Protein AF-A0A1I5WLV8-F1 (afdb_monomer_lite)

Secondary structure (DSSP, 8-state):
--SHHHHHHHHHHHHHHHHHHHHHHHHHHHHHHHHHHHHHHHHHHHHHHHTT-EEEEEEPPEEEEEP---TTSTTHHHHHHHHHTGGG-EEEEEE-SSSTT-EEEEEEEEHHHHHHTT--SSEEE-SEEEEEEEEEEESSSPPPHHHHHHHHHHHHHHS-S--SSEEEEEEEEEE-TT--EEEEEEEEEEE-

Foldseek 3Di:
DPVVVVVVVVVVVVVVVVVVVVVVLVVVVVVLLVVVVVVVVVVVVCCVVQAQHKDKDKDAKKWKQFDDPDPPDPSVVLQVLCVVVVSQWAWEQEDEPVDPPGSTITTMGHVVVCVSSVRPDTDIDHIDMETEHEYEDEAPDDDDPVNVVVQVVVCCVVPVDDDDWYWYWYWYFYAYPVRDTDHTYTYTYTDD

Structure (mmCIF, N/CA/C/O backbone):
data_AF-A0A1I5WLV8-F1
#
_entry.id   AF-A0A1I5WLV8-F1
#
loop_
_atom_site.group_PDB
_atom_site.id
_atom_site.type_symbol
_atom_site.label_atom_id
_atom_site.label_alt_id
_atom_site.label_comp_id
_atom_site.label_asym_id
_atom_site.label_entity_id
_atom_site.label_seq_id
_atom_site.pdbx_PDB_ins_code
_atom_site.Cartn_x
_atom_site.Cartn_y
_atom_site.Cartn_z
_atom_site.occupancy
_atom_site.B_iso_or_equiv
_atom_site.auth_seq_id
_atom_site.auth_comp_id
_atom_site.auth_asym_id
_atom_site.auth_atom_id
_atom_site.pdbx_PDB_model_num
ATOM 1 N N . MET A 1 1 ? 39.972 5.402 -47.853 1.00 41.97 1 MET A N 1
ATOM 2 C CA . MET A 1 1 ? 40.189 4.819 -46.508 1.00 41.97 1 MET A CA 1
ATOM 3 C C . MET A 1 1 ? 39.714 5.783 -45.403 1.00 41.97 1 MET A C 1
ATOM 5 O O . MET A 1 1 ? 40.453 6.055 -44.473 1.00 41.97 1 MET A O 1
ATOM 9 N N . MET A 1 2 ? 38.490 6.329 -45.509 1.00 33.59 2 MET A N 1
ATOM 10 C CA . MET A 1 2 ? 37.970 7.370 -44.590 1.00 33.59 2 MET A CA 1
ATOM 11 C C . MET A 1 2 ? 36.525 7.107 -44.118 1.00 33.59 2 MET A C 1
ATOM 13 O O . MET A 1 2 ? 35.970 7.883 -43.354 1.00 33.59 2 MET A O 1
ATOM 17 N N . VAL A 1 3 ? 35.921 5.990 -44.544 1.00 35.91 3 VAL A N 1
ATOM 18 C CA . VAL A 1 3 ? 34.534 5.615 -44.204 1.00 35.91 3 VAL A CA 1
ATOM 19 C C . VAL A 1 3 ? 34.480 4.656 -43.001 1.00 35.91 3 VAL A C 1
ATOM 21 O O . VAL A 1 3 ? 33.501 4.652 -42.264 1.00 35.91 3 VAL A O 1
ATOM 24 N N . LEU A 1 4 ? 35.562 3.917 -42.711 1.00 34.69 4 LEU A N 1
ATOM 25 C CA . LEU A 1 4 ? 35.617 3.023 -41.544 1.00 34.69 4 LEU A CA 1
ATOM 26 C C . LEU A 1 4 ? 35.838 3.749 -40.202 1.00 34.69 4 LEU A C 1
ATOM 28 O O . LEU A 1 4 ? 35.486 3.205 -39.159 1.00 34.69 4 LEU A O 1
ATOM 32 N N . PHE A 1 5 ? 36.376 4.974 -40.201 1.00 30.14 5 PHE A N 1
ATOM 33 C CA . PHE A 1 5 ? 36.692 5.691 -38.955 1.00 30.14 5 PHE A CA 1
ATOM 34 C C . PHE A 1 5 ? 35.450 6.341 -38.312 1.00 30.14 5 PHE A C 1
ATOM 36 O O . PHE A 1 5 ? 35.319 6.349 -37.089 1.00 30.14 5 PHE A O 1
ATOM 43 N N . CYS A 1 6 ? 34.477 6.788 -39.118 1.00 32.69 6 CYS A N 1
ATOM 44 C CA . CYS A 1 6 ? 33.213 7.332 -38.604 1.00 32.69 6 CYS A CA 1
ATOM 45 C C . CYS A 1 6 ? 32.302 6.255 -37.992 1.00 32.69 6 CYS A C 1
ATOM 47 O O . CYS A 1 6 ? 31.605 6.527 -37.017 1.00 32.69 6 CYS A O 1
ATOM 49 N N . HIS A 1 7 ? 32.331 5.018 -38.500 1.00 35.69 7 HIS A N 1
ATOM 50 C CA . HIS A 1 7 ? 31.533 3.923 -37.933 1.00 35.69 7 HIS A CA 1
ATOM 51 C C . HIS A 1 7 ? 32.085 3.396 -36.601 1.00 35.69 7 HIS A C 1
ATOM 53 O O . HIS A 1 7 ? 31.318 2.932 -35.757 1.00 35.69 7 HIS A O 1
ATOM 59 N N . PHE A 1 8 ? 33.394 3.518 -36.370 1.00 36.38 8 PHE A N 1
ATOM 60 C CA . PHE A 1 8 ? 34.002 3.127 -35.100 1.00 36.38 8 PHE A CA 1
ATOM 61 C C . PHE A 1 8 ? 33.729 4.162 -33.994 1.00 36.38 8 PHE A C 1
ATOM 63 O O . PHE A 1 8 ? 33.381 3.788 -32.877 1.00 36.38 8 PHE A O 1
ATOM 70 N N . LEU A 1 9 ? 33.776 5.463 -34.312 1.00 34.25 9 LEU A N 1
ATOM 71 C CA . LEU A 1 9 ? 33.481 6.542 -33.355 1.00 34.25 9 LEU A CA 1
ATOM 72 C C . LEU A 1 9 ? 31.996 6.620 -32.956 1.00 34.25 9 LEU A C 1
ATOM 74 O O . LEU A 1 9 ? 31.701 6.850 -31.784 1.00 34.25 9 LEU A O 1
ATOM 78 N N . LEU A 1 10 ? 31.064 6.352 -33.881 1.00 41.81 10 LEU A N 1
ATOM 79 C CA . LEU A 1 10 ? 29.625 6.283 -33.575 1.00 41.81 10 LEU A CA 1
ATOM 80 C C . LEU A 1 10 ? 29.276 5.101 -32.657 1.00 41.81 10 LEU A C 1
ATOM 82 O O . LEU A 1 10 ? 28.479 5.256 -31.733 1.00 41.81 10 LEU A O 1
ATOM 86 N N . ASN A 1 11 ? 29.918 3.943 -32.843 1.00 43.25 11 ASN A N 1
ATOM 87 C CA . ASN A 1 11 ? 29.729 2.797 -31.951 1.00 43.25 11 ASN A CA 1
ATOM 88 C C . ASN A 1 11 ? 30.390 3.009 -30.578 1.00 43.25 11 ASN A C 1
ATOM 90 O O . ASN A 1 11 ? 29.823 2.618 -29.558 1.00 43.25 11 ASN A O 1
ATOM 94 N N . PHE A 1 12 ? 31.544 3.681 -30.511 1.00 41.88 12 PHE A N 1
ATOM 95 C CA . PHE A 1 12 ? 32.223 3.959 -29.238 1.00 41.88 12 PHE A CA 1
ATOM 96 C C . PHE A 1 12 ? 31.484 5.011 -28.392 1.00 41.88 12 PHE A C 1
ATOM 98 O O . PHE A 1 12 ? 31.361 4.857 -27.176 1.00 41.88 12 PHE A O 1
ATOM 105 N N . GLN A 1 13 ? 30.919 6.049 -29.023 1.00 46.16 13 GLN A N 1
ATOM 106 C CA . GLN A 1 13 ? 30.058 7.016 -28.332 1.00 46.16 13 GLN A CA 1
ATOM 107 C C . GLN A 1 13 ? 28.700 6.419 -27.945 1.00 46.16 13 GLN A C 1
ATOM 109 O O . GLN A 1 13 ? 28.235 6.667 -26.835 1.00 46.16 13 GLN A O 1
ATOM 114 N N . GLY A 1 14 ? 28.104 5.575 -28.795 1.00 49.94 14 GLY A N 1
ATOM 115 C CA . GLY A 1 14 ? 26.866 4.863 -28.472 1.00 49.94 14 GLY A CA 1
ATOM 116 C C . GLY A 1 14 ? 27.017 3.935 -27.265 1.00 49.94 14 GLY A C 1
ATOM 117 O O . GLY A 1 14 ? 26.184 3.953 -26.364 1.00 49.94 14 GLY A O 1
ATOM 118 N N . THR A 1 15 ? 28.119 3.185 -27.184 1.00 52.66 15 THR A N 1
ATOM 119 C CA . THR A 1 15 ? 28.357 2.240 -26.079 1.00 52.66 15 THR A CA 1
ATOM 120 C C . THR A 1 15 ? 28.624 2.963 -24.753 1.00 52.66 15 THR A C 1
ATOM 122 O O . THR A 1 15 ? 28.074 2.572 -23.724 1.00 52.66 15 THR A O 1
ATOM 125 N N . ASN A 1 16 ? 29.385 4.066 -24.772 1.00 53.94 16 ASN A N 1
ATOM 126 C CA . ASN A 1 16 ? 29.622 4.895 -23.583 1.00 53.94 16 ASN A CA 1
ATOM 127 C C . ASN A 1 16 ? 28.368 5.656 -23.132 1.00 53.94 16 ASN A C 1
ATOM 129 O O . ASN A 1 16 ? 28.104 5.729 -21.936 1.00 53.94 16 ASN A O 1
ATOM 133 N N . ALA A 1 17 ? 27.557 6.172 -24.060 1.00 57.34 17 ALA A N 1
ATOM 134 C CA . ALA A 1 17 ? 26.285 6.811 -23.728 1.00 57.34 17 ALA A CA 1
ATOM 135 C C . ALA A 1 17 ? 25.288 5.806 -23.130 1.00 57.34 17 ALA A C 1
ATOM 137 O O . ALA A 1 17 ? 24.659 6.098 -22.120 1.00 57.34 17 ALA A O 1
ATOM 138 N N . ILE A 1 18 ? 25.188 4.592 -23.686 1.00 60.94 18 ILE A N 1
ATOM 139 C CA . ILE A 1 18 ? 24.350 3.518 -23.130 1.00 60.94 18 ILE A CA 1
ATOM 140 C C . ILE A 1 18 ? 24.854 3.092 -21.744 1.00 60.94 18 ILE A C 1
ATOM 142 O O . ILE A 1 18 ? 24.045 2.878 -20.842 1.00 60.94 18 ILE A O 1
ATOM 146 N N . PHE A 1 19 ? 26.171 2.990 -21.547 1.00 56.53 19 PHE A N 1
ATOM 147 C CA . PHE A 1 19 ? 26.761 2.675 -20.245 1.00 56.53 19 PHE A CA 1
ATOM 148 C C . PHE A 1 19 ? 26.467 3.761 -19.201 1.00 56.53 19 PHE A C 1
ATOM 150 O O . PHE A 1 19 ? 26.022 3.439 -18.101 1.00 56.53 19 PHE A O 1
ATOM 157 N N . LEU A 1 20 ? 26.632 5.038 -19.561 1.00 58.50 20 LEU A N 1
ATOM 158 C CA . LEU A 1 20 ? 26.311 6.182 -18.702 1.00 58.50 20 LEU A CA 1
ATOM 159 C C . LEU A 1 20 ? 24.810 6.277 -18.388 1.00 58.50 20 LEU A C 1
ATOM 161 O O . LEU A 1 20 ? 24.433 6.552 -17.255 1.00 58.50 20 LEU A O 1
ATOM 165 N N . LEU A 1 21 ? 23.937 6.003 -19.359 1.00 57.94 21 LEU A N 1
ATOM 166 C CA . LEU A 1 21 ? 22.487 5.971 -19.141 1.00 57.94 21 LEU A CA 1
ATOM 167 C C . LEU A 1 21 ? 22.078 4.822 -18.211 1.00 57.94 21 LEU A C 1
ATOM 169 O O . LEU A 1 21 ? 21.220 5.001 -17.346 1.00 57.94 21 LEU A O 1
ATOM 173 N N . ARG A 1 22 ? 22.709 3.648 -18.352 1.00 60.19 22 ARG A N 1
ATOM 174 C CA . ARG A 1 22 ? 22.485 2.502 -17.459 1.00 60.19 22 ARG A CA 1
ATOM 175 C C . ARG A 1 22 ? 22.956 2.790 -16.038 1.00 60.19 22 ARG A C 1
ATOM 177 O O . ARG A 1 22 ? 22.206 2.520 -15.103 1.00 60.19 22 ARG A O 1
ATOM 184 N N . SER A 1 23 ? 24.150 3.354 -15.864 1.00 66.69 23 SER A N 1
ATOM 185 C CA . SER A 1 23 ? 24.664 3.698 -14.535 1.00 66.69 23 SER A CA 1
ATOM 186 C C . SER A 1 23 ? 23.836 4.802 -13.877 1.00 66.69 23 SER A C 1
ATOM 188 O O . SER A 1 23 ? 23.518 4.703 -12.695 1.00 66.69 23 SER A O 1
ATOM 190 N N . PHE A 1 24 ? 23.383 5.797 -14.642 1.00 75.38 24 PHE A N 1
ATOM 191 C CA . PHE A 1 24 ? 22.497 6.846 -14.143 1.00 75.38 24 PHE A CA 1
ATOM 192 C C . PHE A 1 24 ? 21.127 6.301 -13.710 1.00 75.38 24 PHE A C 1
ATOM 194 O O . PHE A 1 24 ? 20.650 6.617 -12.622 1.00 75.38 24 PHE A O 1
ATOM 201 N N . SER A 1 25 ? 20.522 5.415 -14.509 1.00 77.88 25 SER A N 1
ATOM 202 C CA . SER A 1 25 ? 19.269 4.738 -14.150 1.00 77.88 25 SER A CA 1
ATOM 203 C C . SER A 1 25 ? 19.408 3.897 -12.875 1.00 77.88 25 SER A C 1
ATOM 205 O O . SER A 1 25 ? 18.512 3.918 -12.032 1.00 77.88 25 SER A O 1
ATOM 207 N N . GLN A 1 26 ? 20.543 3.215 -12.693 1.00 84.69 26 GLN A N 1
ATOM 208 C CA . GLN A 1 26 ? 20.836 2.471 -11.466 1.00 84.69 26 GLN A CA 1
ATOM 209 C C . GLN A 1 26 ? 21.006 3.391 -10.253 1.00 84.69 26 GLN A C 1
ATOM 211 O O . GLN A 1 26 ? 20.487 3.079 -9.186 1.00 84.69 26 GLN A O 1
ATOM 216 N N . ILE A 1 27 ? 21.682 4.534 -10.403 1.00 88.94 27 ILE A N 1
ATOM 217 C CA . ILE A 1 27 ? 21.825 5.516 -9.318 1.00 88.94 27 ILE A CA 1
ATOM 218 C C . ILE A 1 27 ? 20.450 6.015 -8.864 1.00 88.94 27 ILE A C 1
ATOM 220 O O . ILE A 1 27 ? 20.168 5.985 -7.668 1.00 88.94 27 ILE A O 1
ATOM 224 N N . ILE A 1 28 ? 19.577 6.398 -9.803 1.00 89.31 28 ILE A N 1
ATOM 225 C CA . ILE A 1 28 ? 18.207 6.824 -9.479 1.00 89.31 28 ILE A CA 1
ATOM 226 C C . ILE A 1 28 ? 17.442 5.690 -8.790 1.00 89.31 28 ILE A C 1
ATOM 228 O O . ILE A 1 28 ? 16.791 5.918 -7.775 1.00 89.31 28 ILE A O 1
ATOM 232 N N . HIS A 1 29 ? 17.558 4.456 -9.290 1.00 88.56 29 HIS A N 1
ATOM 233 C CA . HIS A 1 29 ? 16.928 3.292 -8.669 1.00 88.56 29 HIS A CA 1
ATOM 234 C C . HIS A 1 29 ? 17.339 3.151 -7.195 1.00 88.56 29 HIS A C 1
ATOM 236 O O . HIS A 1 29 ? 16.479 3.034 -6.325 1.00 88.56 29 HIS A O 1
ATOM 242 N N . TYR A 1 30 ? 18.640 3.209 -6.891 1.00 90.25 30 TYR A N 1
ATOM 243 C CA . TYR A 1 30 ? 19.128 3.107 -5.513 1.00 90.25 30 TYR A CA 1
ATOM 244 C C . TYR A 1 30 ? 18.691 4.280 -4.636 1.00 90.25 30 TYR A C 1
ATOM 246 O O . TYR A 1 30 ? 18.353 4.067 -3.472 1.00 90.25 30 TYR A O 1
ATOM 254 N N . GLN A 1 31 ? 18.661 5.499 -5.179 1.00 92.38 31 GLN A N 1
ATOM 255 C CA . GLN A 1 31 ? 18.151 6.669 -4.463 1.00 92.38 31 GLN A CA 1
ATOM 256 C C . GLN A 1 31 ? 16.684 6.474 -4.071 1.00 92.38 31 GL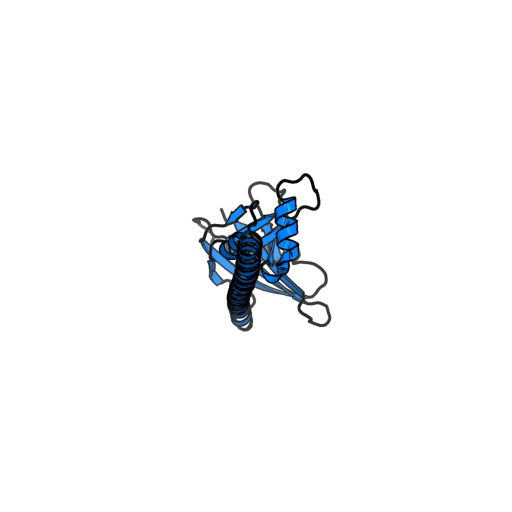N A C 1
ATOM 258 O O . GLN A 1 31 ? 16.336 6.640 -2.904 1.00 92.38 31 GLN A O 1
ATOM 263 N N . LEU A 1 32 ? 15.843 6.025 -5.005 1.00 92.19 32 LEU A N 1
ATOM 264 C CA . LEU A 1 32 ? 14.428 5.772 -4.739 1.00 92.19 32 LEU A CA 1
ATOM 265 C C . LEU A 1 32 ? 14.220 4.631 -3.730 1.00 92.19 32 LEU A C 1
ATOM 267 O O . LEU A 1 32 ? 13.337 4.724 -2.878 1.00 92.19 32 LEU A O 1
ATOM 271 N N . LEU A 1 33 ? 15.043 3.575 -3.775 1.00 88.88 33 LEU A N 1
ATOM 272 C CA . LEU A 1 33 ? 14.998 2.510 -2.765 1.00 88.88 33 LEU A CA 1
ATOM 273 C C . LEU A 1 33 ? 15.378 3.013 -1.377 1.00 88.88 33 LEU A C 1
ATOM 275 O O . LEU A 1 33 ? 14.719 2.661 -0.400 1.00 88.88 33 LEU A O 1
ATOM 279 N N . LEU A 1 34 ? 16.425 3.833 -1.283 1.00 90.25 34 LEU A N 1
ATOM 280 C CA . LEU A 1 34 ? 16.848 4.422 -0.018 1.00 90.25 34 LEU A CA 1
ATOM 281 C C . LEU A 1 34 ? 15.756 5.332 0.554 1.00 90.25 34 LEU A C 1
ATOM 283 O O . LEU A 1 34 ? 15.463 5.263 1.749 1.00 90.25 34 LEU A O 1
ATOM 287 N N . GLU A 1 35 ? 15.123 6.148 -0.290 1.00 91.06 35 GLU A N 1
ATOM 288 C CA . GLU A 1 35 ? 13.991 6.987 0.102 1.00 91.06 35 GLU A CA 1
ATOM 289 C C . GLU A 1 35 ? 12.829 6.151 0.643 1.00 91.06 35 GLU A C 1
ATOM 291 O O . GLU A 1 35 ? 12.327 6.440 1.733 1.00 91.06 35 GLU A O 1
ATOM 296 N N . LYS A 1 36 ? 12.438 5.087 -0.070 1.00 87.19 36 LYS A N 1
ATOM 297 C CA . LYS A 1 36 ? 11.374 4.183 0.374 1.00 87.19 36 LYS A CA 1
ATOM 298 C C . LYS A 1 36 ? 11.725 3.512 1.702 1.00 87.19 36 LYS A C 1
ATOM 300 O O . LYS A 1 36 ? 10.947 3.588 2.647 1.00 87.19 36 LYS A O 1
ATOM 305 N N . ALA A 1 37 ? 12.913 2.917 1.805 1.00 84.19 37 ALA A N 1
ATOM 306 C CA . ALA A 1 37 ? 13.363 2.234 3.017 1.00 84.19 37 ALA A CA 1
ATOM 307 C C . ALA A 1 37 ? 13.419 3.177 4.230 1.00 84.19 37 ALA A C 1
ATOM 309 O O . ALA A 1 37 ? 13.075 2.783 5.343 1.00 84.19 37 ALA A O 1
ATOM 310 N N . THR A 1 38 ? 13.808 4.438 4.019 1.00 85.25 38 THR A N 1
ATOM 311 C CA . THR A 1 38 ? 13.832 5.460 5.076 1.00 85.25 38 THR A CA 1
ATOM 312 C C . THR A 1 38 ? 12.426 5.769 5.590 1.00 85.25 38 THR A C 1
ATOM 314 O O . THR A 1 38 ? 12.231 5.890 6.802 1.00 85.25 38 THR A O 1
ATOM 317 N N . ARG A 1 39 ? 11.434 5.855 4.696 1.00 81.94 39 ARG A N 1
ATOM 318 C CA . ARG A 1 39 ? 10.027 6.066 5.074 1.00 81.94 39 ARG A CA 1
ATOM 319 C C . ARG A 1 39 ? 9.439 4.853 5.783 1.00 81.94 39 ARG A C 1
ATOM 321 O O . ARG A 1 39 ? 8.884 5.009 6.869 1.00 81.94 39 ARG A O 1
ATOM 328 N N . ASP A 1 40 ? 9.651 3.657 5.236 1.00 77.62 40 ASP A N 1
ATOM 329 C CA . ASP A 1 40 ? 9.209 2.398 5.845 1.00 77.62 40 ASP A CA 1
ATOM 330 C C . ASP A 1 40 ? 9.780 2.240 7.265 1.00 77.62 40 ASP A C 1
ATOM 332 O O . ASP A 1 40 ? 9.067 1.886 8.206 1.00 77.62 40 ASP A O 1
ATOM 336 N N . LEU A 1 41 ? 11.057 2.586 7.457 1.00 78.06 41 LEU A N 1
ATOM 337 C CA . LEU A 1 41 ? 11.689 2.600 8.775 1.00 78.06 41 LEU A CA 1
ATOM 338 C C . LEU A 1 41 ? 11.046 3.623 9.722 1.00 78.06 41 LEU A C 1
ATOM 340 O O . LEU A 1 41 ? 10.925 3.351 10.918 1.00 78.06 41 LEU A O 1
ATOM 344 N N . GLY A 1 42 ? 10.640 4.786 9.213 1.00 79.12 42 GLY A N 1
ATOM 345 C CA . GLY A 1 42 ? 9.878 5.778 9.970 1.00 79.12 42 GLY A CA 1
ATOM 346 C C . GLY A 1 42 ? 8.583 5.189 10.526 1.00 79.12 42 GLY A C 1
ATOM 347 O O . GLY A 1 42 ? 8.344 5.269 11.733 1.00 79.12 42 GLY A O 1
ATOM 348 N N . TYR A 1 43 ? 7.810 4.501 9.680 1.00 73.56 43 TYR A N 1
ATOM 349 C CA . TYR A 1 43 ? 6.587 3.813 10.100 1.00 73.56 43 TYR A CA 1
ATOM 350 C C . TYR A 1 43 ? 6.863 2.734 11.153 1.00 73.56 43 TYR A C 1
ATOM 352 O O . TYR A 1 43 ? 6.168 2.676 12.166 1.00 73.56 43 TYR A O 1
ATOM 360 N N . LEU A 1 44 ? 7.913 1.924 10.979 1.00 71.12 44 LEU A N 1
ATOM 361 C CA . LEU A 1 44 ? 8.300 0.903 11.961 1.00 71.12 44 LEU A CA 1
ATOM 362 C C . LEU A 1 44 ? 8.725 1.481 13.314 1.00 71.12 44 LEU A C 1
ATOM 364 O O . LEU A 1 44 ? 8.430 0.903 14.362 1.00 71.12 44 LEU A O 1
ATOM 368 N N . ARG A 1 45 ? 9.458 2.597 13.305 1.00 77.25 45 ARG A N 1
ATOM 369 C CA . ARG A 1 45 ? 9.890 3.274 14.533 1.00 77.25 45 ARG A CA 1
ATOM 370 C C . ARG A 1 45 ? 8.702 3.850 15.283 1.00 77.25 45 ARG A C 1
ATOM 372 O O . ARG A 1 45 ? 8.637 3.672 16.495 1.00 77.25 45 ARG A O 1
ATOM 379 N N . HIS A 1 46 ? 7.772 4.479 14.565 1.00 75.56 46 HIS A N 1
ATOM 380 C CA . HIS A 1 46 ? 6.520 4.969 15.139 1.00 75.56 46 HIS A CA 1
ATOM 381 C C . HIS A 1 46 ? 5.731 3.823 15.773 1.00 75.56 46 HIS A C 1
ATOM 383 O O . HIS A 1 46 ? 5.365 3.879 16.944 1.00 75.56 46 HIS A O 1
ATOM 389 N N . ALA A 1 47 ? 5.587 2.721 15.039 1.00 69.19 47 ALA A N 1
ATOM 390 C CA . ALA A 1 47 ? 4.881 1.539 15.508 1.00 69.19 47 ALA A CA 1
ATOM 391 C C . ALA A 1 47 ? 5.402 1.010 16.837 1.00 69.19 47 ALA A C 1
ATOM 393 O O . ALA A 1 47 ? 4.609 0.648 17.689 1.00 69.19 47 ALA A O 1
ATOM 394 N N . ARG A 1 48 ? 6.725 0.991 17.044 1.00 73.94 48 ARG A N 1
ATOM 395 C CA . ARG A 1 48 ? 7.335 0.457 18.270 1.00 73.94 48 ARG A CA 1
ATOM 396 C C . ARG A 1 48 ? 6.719 1.031 19.551 1.00 73.94 48 ARG A C 1
ATOM 398 O O . ARG A 1 48 ? 6.623 0.300 20.531 1.00 73.94 48 ARG A O 1
ATOM 405 N N . ASN A 1 49 ? 6.335 2.304 19.532 1.00 80.25 49 ASN A N 1
ATOM 406 C CA . ASN A 1 49 ? 5.800 3.000 20.700 1.00 80.25 49 ASN A CA 1
ATOM 407 C C . ASN A 1 49 ? 4.280 3.210 20.630 1.00 80.25 49 ASN A C 1
ATOM 409 O O . ASN A 1 49 ? 3.680 3.480 21.661 1.00 80.25 49 ASN A O 1
ATOM 413 N N . HIS A 1 50 ? 3.678 3.072 19.445 1.00 81.44 50 HIS A N 1
ATOM 414 C CA . HIS A 1 50 ? 2.289 3.451 19.158 1.00 81.44 50 HIS A CA 1
ATOM 415 C C . HIS A 1 50 ? 1.487 2.308 18.511 1.00 81.44 50 HIS A C 1
ATOM 417 O O . HIS A 1 50 ? 0.603 2.538 17.682 1.00 81.44 50 HIS A O 1
ATOM 423 N N . LEU A 1 51 ? 1.817 1.052 18.838 1.00 79.25 51 LEU A N 1
ATOM 424 C CA . LEU A 1 51 ? 1.025 -0.105 18.408 1.00 79.25 51 LEU A CA 1
ATOM 425 C C . LEU A 1 51 ? -0.416 0.028 18.911 1.00 79.25 51 LEU A C 1
ATOM 427 O O . LEU A 1 51 ? -0.650 0.436 20.044 1.00 79.25 51 LEU A O 1
ATOM 431 N N . PHE A 1 52 ? -1.373 -0.365 18.070 1.00 79.69 52 PHE A N 1
ATOM 432 C CA . PHE A 1 52 ? -2.817 -0.301 18.321 1.00 79.69 52 PHE A CA 1
ATOM 433 C C . PHE A 1 52 ? -3.397 1.114 18.479 1.00 79.69 52 PHE A C 1
ATOM 435 O O . PHE A 1 52 ? -4.616 1.260 18.570 1.00 79.69 52 PHE A O 1
ATOM 442 N N . GLU A 1 53 ? -2.582 2.166 18.450 1.00 84.31 53 GLU A N 1
ATOM 443 C CA . GLU A 1 53 ? -3.068 3.541 18.519 1.00 84.31 53 GLU A CA 1
ATOM 444 C C . GLU A 1 53 ? -3.566 4.023 17.153 1.00 84.31 53 GLU A C 1
ATOM 446 O O . GLU A 1 53 ? -2.935 3.789 16.117 1.00 84.31 53 GLU A O 1
ATOM 451 N N . LEU A 1 54 ? -4.704 4.724 17.159 1.00 81.50 54 LEU A N 1
ATOM 452 C CA . LEU A 1 54 ? -5.187 5.451 15.989 1.00 81.50 54 LEU A CA 1
ATOM 453 C C . LEU A 1 54 ? -4.388 6.739 15.820 1.00 81.50 54 LEU A C 1
ATOM 455 O O . LEU A 1 54 ? -4.400 7.592 16.708 1.00 81.50 54 LEU A O 1
ATOM 459 N N . ASN A 1 55 ? -3.774 6.896 14.655 1.00 79.81 55 ASN A N 1
ATOM 460 C CA . ASN A 1 55 ? -2.948 8.039 14.302 1.00 79.81 55 ASN A CA 1
ATOM 461 C C . ASN A 1 55 ? -3.432 8.684 13.007 1.00 79.81 55 ASN A C 1
ATOM 463 O O . ASN A 1 55 ? -3.696 7.992 12.026 1.00 79.81 55 ASN A O 1
ATOM 467 N N . GLU A 1 56 ? -3.484 10.010 12.986 1.00 80.06 56 GLU A N 1
ATOM 468 C CA . GLU A 1 56 ? -3.756 10.787 11.779 1.00 80.06 56 GLU A CA 1
ATOM 469 C C . GLU A 1 56 ? -2.441 11.219 11.138 1.00 80.06 56 GLU A C 1
ATOM 471 O O . GLU A 1 56 ? -1.548 11.747 11.802 1.00 80.06 56 GLU A O 1
ATOM 476 N N . THR A 1 57 ? -2.302 10.979 9.839 1.00 77.50 57 THR A N 1
ATOM 477 C CA . THR A 1 57 ? -1.114 11.383 9.088 1.00 77.50 57 THR A CA 1
ATOM 478 C C . THR A 1 57 ? -1.477 11.745 7.656 1.00 77.50 57 THR A C 1
ATOM 480 O O . THR A 1 57 ? -2.524 11.350 7.152 1.00 77.50 57 THR A O 1
ATOM 483 N N . SER A 1 58 ? -0.626 12.517 6.986 1.00 79.88 58 SER A N 1
ATOM 484 C CA . SER A 1 58 ? -0.777 12.764 5.554 1.00 79.88 58 SER A CA 1
ATOM 485 C C . SER A 1 58 ? -0.024 11.694 4.778 1.00 79.88 58 SER A C 1
ATOM 487 O O . SER A 1 58 ? 1.123 11.377 5.097 1.00 79.88 58 SER A O 1
ATOM 489 N N . ILE A 1 59 ? -0.664 11.160 3.744 1.00 79.31 59 ILE A N 1
ATOM 490 C CA . ILE A 1 59 ? 0.001 10.305 2.762 1.00 79.31 59 ILE A CA 1
ATOM 491 C C . ILE A 1 59 ? 0.400 11.118 1.538 1.00 79.31 59 ILE A C 1
ATOM 493 O O . ILE A 1 59 ? -0.245 12.109 1.201 1.00 79.31 59 ILE A O 1
ATOM 497 N N . GLU A 1 60 ? 1.447 10.680 0.848 1.00 85.69 60 GLU A N 1
ATOM 498 C CA . GLU A 1 60 ? 1.701 11.142 -0.514 1.00 85.69 60 GLU A CA 1
ATOM 499 C C . GLU A 1 60 ? 0.745 10.464 -1.502 1.00 85.69 60 GLU A C 1
ATOM 501 O O . GLU A 1 60 ? -0.008 9.555 -1.154 1.00 85.69 60 GLU A O 1
ATOM 506 N N . GLU A 1 61 ? 0.764 10.922 -2.750 1.00 88.56 61 GLU A N 1
ATOM 507 C CA . GLU A 1 61 ? 0.007 10.278 -3.817 1.00 88.56 61 GLU A CA 1
ATOM 508 C C . GLU A 1 61 ? 0.508 8.843 -4.046 1.00 88.56 61 GLU A 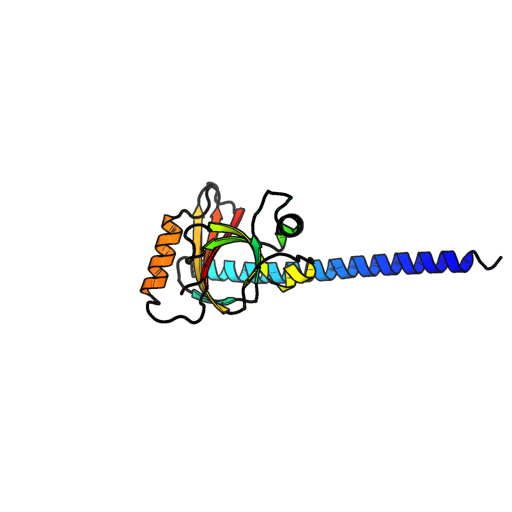C 1
ATOM 510 O O . GLU A 1 61 ? 1.698 8.606 -4.292 1.00 88.56 61 GLU A O 1
ATOM 515 N N . PHE A 1 62 ? -0.411 7.882 -3.978 1.00 87.56 62 PHE A N 1
ATOM 516 C CA . PHE A 1 62 ? -0.122 6.474 -4.214 1.00 87.56 62 PHE A CA 1
ATOM 517 C C . PHE A 1 62 ? -0.696 5.991 -5.547 1.00 87.56 62 PHE A C 1
ATOM 519 O O . PHE A 1 62 ? -1.635 6.555 -6.110 1.00 87.56 62 PHE A O 1
ATOM 526 N N . PHE A 1 63 ? -0.122 4.898 -6.032 1.00 90.00 63 PHE A N 1
ATOM 527 C CA . PHE A 1 63 ? -0.541 4.166 -7.210 1.00 90.00 63 PHE A CA 1
ATOM 528 C C . PHE A 1 63 ? -0.836 2.718 -6.827 1.00 90.00 63 PHE A C 1
ATOM 530 O O . PHE A 1 63 ? 0.021 2.019 -6.278 1.00 90.00 63 PHE A O 1
ATOM 537 N N . LEU A 1 64 ? -2.060 2.284 -7.105 1.00 88.81 64 LEU A N 1
ATOM 538 C CA . LEU A 1 64 ? -2.563 0.951 -6.813 1.00 88.81 64 LEU A CA 1
ATOM 539 C C . LEU A 1 64 ? -2.673 0.137 -8.095 1.00 88.81 64 LEU A C 1
ATOM 541 O O . LEU A 1 64 ? -3.430 0.491 -8.997 1.00 88.81 64 LEU A O 1
ATOM 545 N N . VAL A 1 65 ? -1.998 -1.004 -8.131 1.00 90.12 65 VAL A N 1
ATOM 546 C CA . VAL A 1 65 ? -2.151 -2.005 -9.183 1.00 90.12 65 VAL A CA 1
ATOM 547 C C . VAL A 1 65 ? -3.029 -3.145 -8.662 1.00 90.12 65 VAL A C 1
ATOM 549 O O . VAL A 1 65 ? -2.619 -3.833 -7.721 1.00 90.12 65 VAL A O 1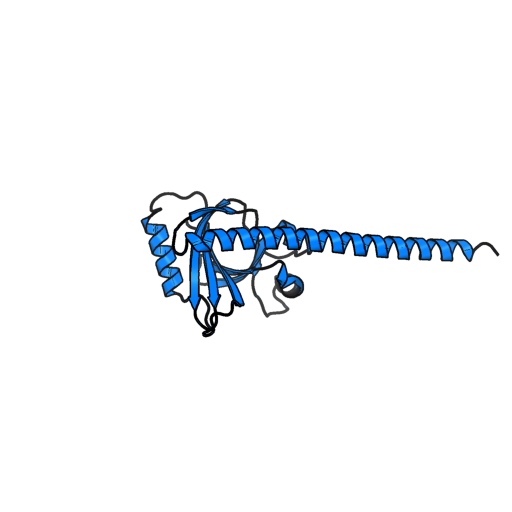
ATOM 552 N N . PRO A 1 66 ? -4.217 -3.376 -9.245 1.00 87.94 66 PRO A N 1
ATOM 553 C CA . PRO A 1 66 ? -5.053 -4.520 -8.898 1.00 87.94 66 PRO A CA 1
ATOM 554 C C . PRO A 1 66 ? -4.338 -5.845 -9.157 1.00 87.94 66 PRO A C 1
ATOM 556 O O . PRO A 1 66 ? -3.662 -6.016 -10.175 1.00 87.94 66 PRO A O 1
ATOM 559 N N . TYR A 1 67 ? -4.503 -6.804 -8.249 1.00 85.38 67 TYR A N 1
ATOM 560 C CA . TYR A 1 67 ? -4.014 -8.155 -8.469 1.00 85.38 67 TYR A CA 1
ATOM 561 C C . TYR A 1 67 ? -4.856 -8.852 -9.541 1.00 85.38 67 TYR A C 1
ATOM 563 O O . TYR A 1 67 ? -6.084 -8.840 -9.504 1.00 85.38 67 TYR A O 1
ATOM 571 N N . THR A 1 68 ? -4.195 -9.500 -10.494 1.00 86.56 68 THR A N 1
ATOM 572 C CA . THR A 1 68 ? -4.851 -10.320 -11.514 1.00 86.56 68 THR A CA 1
ATOM 573 C C . THR A 1 68 ? -3.901 -11.408 -11.981 1.00 86.56 68 THR A C 1
ATOM 575 O O . THR A 1 68 ? -2.734 -11.143 -12.240 1.00 86.56 68 THR A O 1
ATOM 578 N N . THR A 1 69 ? -4.394 -12.631 -12.140 1.00 87.38 69 THR A N 1
ATOM 579 C CA . THR A 1 69 ? -3.653 -13.721 -12.794 1.00 87.38 69 THR A CA 1
ATOM 580 C C . THR A 1 69 ? -4.068 -13.920 -14.250 1.00 87.38 69 THR A C 1
ATOM 582 O O . THR A 1 69 ? -3.454 -14.719 -14.950 1.00 87.38 69 THR A O 1
ATOM 585 N N . ASN A 1 70 ? -5.094 -13.201 -14.720 1.00 91.19 70 ASN A N 1
ATOM 586 C CA . ASN A 1 70 ? -5.626 -13.320 -16.073 1.00 91.19 70 ASN A CA 1
ATOM 587 C C . ASN A 1 70 ? -4.795 -12.476 -17.060 1.00 91.19 70 ASN A C 1
ATOM 589 O O . ASN A 1 70 ? -4.841 -11.247 -16.956 1.00 91.19 70 ASN A O 1
ATOM 593 N N . PRO A 1 71 ? -4.116 -13.088 -18.051 1.00 92.69 71 PRO A N 1
ATOM 594 C CA . PRO A 1 71 ? -3.313 -12.372 -19.047 1.00 92.69 71 PRO A CA 1
ATOM 595 C C . PRO A 1 71 ? -4.096 -11.390 -19.924 1.00 92.69 71 PRO A C 1
ATOM 597 O O . PRO A 1 71 ? -3.511 -10.462 -20.472 1.00 92.69 71 PRO A O 1
ATOM 600 N N . ASN A 1 72 ? -5.411 -11.581 -20.051 1.00 95.00 72 ASN A N 1
ATOM 601 C CA . ASN A 1 72 ? -6.285 -10.713 -20.843 1.00 95.00 72 ASN A CA 1
ATOM 602 C C . ASN A 1 72 ? -6.818 -9.513 -20.043 1.00 95.00 72 ASN A C 1
ATOM 604 O O . ASN A 1 72 ? -7.540 -8.683 -20.590 1.00 95.00 72 ASN A O 1
ATOM 608 N N . ASN A 1 73 ? -6.524 -9.433 -18.743 1.00 91.88 73 ASN A N 1
ATOM 609 C CA . ASN A 1 73 ? -6.930 -8.308 -17.910 1.00 91.88 73 ASN A CA 1
ATOM 610 C C . ASN A 1 73 ? -6.033 -7.090 -18.195 1.00 91.88 73 ASN A C 1
ATOM 612 O O . ASN A 1 73 ? -4.814 -7.226 -18.292 1.00 91.88 73 ASN A O 1
ATOM 616 N N . GLU A 1 74 ? -6.618 -5.893 -18.274 1.00 92.94 74 GLU A N 1
ATOM 617 C CA . GLU A 1 74 ? -5.874 -4.665 -18.591 1.00 92.94 74 GLU A CA 1
ATOM 618 C C . GLU A 1 74 ? -4.757 -4.328 -17.586 1.00 92.94 74 GLU A C 1
ATOM 620 O O . GLU A 1 74 ? -3.777 -3.677 -17.947 1.00 92.94 74 GLU A O 1
ATOM 625 N N . PHE A 1 75 ? -4.866 -4.796 -16.340 1.00 92.06 75 PHE A N 1
ATOM 626 C CA . PHE A 1 75 ? -3.875 -4.577 -15.287 1.00 92.06 75 PHE A CA 1
ATOM 627 C C . PHE A 1 75 ? -2.735 -5.604 -15.308 1.00 92.06 75 PHE A C 1
ATOM 629 O O . PHE A 1 75 ? -1.765 -5.436 -14.572 1.00 92.06 75 PHE A O 1
ATOM 636 N N . PHE A 1 76 ? -2.804 -6.659 -16.133 1.00 93.00 76 PHE A N 1
ATOM 637 C CA . PHE A 1 76 ? -1.874 -7.794 -16.063 1.00 93.00 76 PHE A CA 1
ATOM 638 C C . PHE A 1 76 ? -0.407 -7.402 -16.273 1.00 93.00 76 PHE A C 1
ATOM 640 O O . PHE A 1 76 ? 0.453 -7.794 -15.484 1.00 93.00 76 PHE A O 1
ATOM 647 N N . SER A 1 77 ? -0.112 -6.584 -17.287 1.00 95.25 77 SER A N 1
ATOM 648 C CA . SER A 1 77 ? 1.255 -6.112 -17.550 1.00 95.25 77 SER A CA 1
ATOM 649 C C . SER A 1 77 ? 1.795 -5.258 -16.401 1.00 95.25 77 SER A C 1
ATOM 651 O O . SER A 1 77 ? 2.936 -5.424 -15.977 1.00 95.25 77 SER A O 1
ATOM 653 N N . SER A 1 78 ? 0.955 -4.383 -15.847 1.00 95.75 78 SER A N 1
ATOM 654 C CA . SER A 1 78 ? 1.313 -3.532 -14.711 1.00 95.75 78 SER A CA 1
ATOM 655 C C . SER A 1 78 ? 1.528 -4.350 -13.438 1.00 95.75 78 SER A C 1
ATOM 657 O O . SER A 1 78 ? 2.485 -4.092 -12.709 1.00 95.75 78 SER A O 1
ATOM 659 N N . MET A 1 79 ? 0.714 -5.386 -13.207 1.00 92.75 79 MET A N 1
ATOM 660 C CA . MET A 1 79 ? 0.891 -6.334 -12.103 1.00 92.75 79 MET A CA 1
ATOM 661 C C . MET A 1 79 ? 2.221 -7.077 -12.241 1.00 92.75 79 MET A C 1
ATOM 663 O O . MET A 1 79 ? 2.990 -7.138 -11.283 1.00 92.75 79 MET A O 1
ATOM 667 N N . GLN A 1 80 ? 2.543 -7.571 -13.440 1.00 93.56 80 GLN A N 1
ATOM 668 C CA . GLN A 1 80 ? 3.800 -8.269 -13.698 1.00 93.56 80 GLN A CA 1
ATOM 669 C C . GLN A 1 80 ? 5.018 -7.370 -13.438 1.00 93.56 80 GLN A C 1
ATOM 671 O O . GLN A 1 80 ? 5.948 -7.790 -12.748 1.00 93.56 80 GLN A O 1
ATOM 676 N N . THR A 1 81 ? 4.998 -6.126 -13.926 1.00 95.06 81 THR A N 1
ATOM 677 C CA . THR A 1 81 ? 6.066 -5.146 -13.672 1.00 95.06 81 THR A CA 1
ATOM 678 C C . THR A 1 81 ? 6.200 -4.833 -12.184 1.00 95.06 81 THR A C 1
ATOM 680 O O . THR A 1 81 ? 7.316 -4.796 -11.662 1.00 95.06 81 THR A O 1
ATOM 683 N N . ALA A 1 82 ? 5.080 -4.643 -11.483 1.00 91.62 82 ALA A N 1
ATOM 684 C CA . ALA A 1 82 ? 5.076 -4.396 -10.046 1.00 91.62 82 ALA A CA 1
ATOM 685 C C . ALA A 1 82 ? 5.649 -5.589 -9.262 1.00 91.62 82 ALA A C 1
ATOM 687 O O . ALA A 1 82 ? 6.457 -5.400 -8.355 1.00 91.62 82 ALA A O 1
ATOM 688 N N . PHE A 1 83 ? 5.315 -6.821 -9.656 1.00 89.00 83 PHE A N 1
ATOM 689 C CA . PHE A 1 83 ? 5.843 -8.036 -9.036 1.00 89.00 83 PHE A CA 1
ATOM 690 C C . PHE A 1 83 ? 7.355 -8.200 -9.258 1.00 89.00 83 PHE A C 1
ATOM 692 O O . PHE A 1 83 ? 8.089 -8.533 -8.330 1.00 89.00 83 PHE A O 1
ATOM 699 N N . GLN A 1 84 ? 7.840 -7.905 -10.468 1.00 91.44 84 GLN A N 1
ATOM 700 C CA . GLN A 1 84 ? 9.273 -7.914 -10.796 1.00 91.44 84 GLN A CA 1
ATOM 701 C C . GLN A 1 84 ? 10.074 -6.834 -10.053 1.00 91.44 84 GLN A C 1
ATOM 703 O O . GLN A 1 84 ? 11.293 -6.941 -9.953 1.00 91.44 84 GLN A O 1
ATOM 708 N N . ASN A 1 85 ? 9.396 -5.810 -9.530 1.00 92.00 85 ASN A N 1
ATOM 709 C CA . ASN A 1 85 ? 9.991 -4.700 -8.791 1.00 92.00 85 ASN A CA 1
ATOM 710 C C . ASN A 1 85 ? 9.420 -4.599 -7.370 1.00 92.00 85 ASN A C 1
ATOM 712 O O . ASN A 1 85 ? 9.255 -3.498 -6.839 1.00 92.00 85 ASN A O 1
ATOM 716 N N . SER A 1 86 ? 9.118 -5.745 -6.750 1.00 87.88 86 SER A N 1
ATOM 717 C CA . SER A 1 86 ? 8.427 -5.840 -5.458 1.00 87.88 86 SER A CA 1
ATOM 718 C C . SER A 1 86 ? 9.087 -5.052 -4.324 1.00 87.88 86 SER A C 1
ATOM 720 O O . SER A 1 86 ? 8.397 -4.638 -3.401 1.00 87.88 86 SER A O 1
ATOM 722 N N . GLN A 1 87 ? 10.380 -4.737 -4.412 1.00 87.00 87 GLN A N 1
ATOM 723 C CA . GLN A 1 87 ? 11.069 -3.860 -3.465 1.00 87.00 87 GLN A CA 1
ATOM 724 C C . GLN A 1 87 ? 10.469 -2.440 -3.383 1.00 87.00 87 GLN A C 1
ATOM 726 O O . GLN A 1 87 ? 10.585 -1.784 -2.347 1.00 87.00 87 GLN A O 1
ATOM 731 N N . PHE A 1 88 ? 9.800 -1.971 -4.444 1.00 89.12 88 PHE A N 1
ATOM 732 C CA . PHE A 1 88 ? 9.093 -0.687 -4.475 1.00 89.12 88 PHE A CA 1
ATOM 733 C C . PHE A 1 88 ? 7.626 -0.777 -4.062 1.00 89.12 88 PHE A C 1
ATOM 735 O O . PHE A 1 88 ? 7.023 0.259 -3.783 1.00 89.12 88 PHE A O 1
ATOM 742 N N . PHE A 1 89 ? 7.049 -1.972 -3.986 1.00 87.62 89 PHE A N 1
ATOM 743 C CA . PHE A 1 89 ? 5.621 -2.157 -3.751 1.00 87.62 89 PHE A CA 1
ATOM 744 C C . PHE A 1 89 ? 5.353 -2.798 -2.395 1.00 87.62 89 PHE A C 1
ATOM 746 O O . PHE A 1 89 ? 6.139 -3.580 -1.868 1.00 87.62 89 PHE A O 1
ATOM 753 N N . THR A 1 90 ? 4.191 -2.483 -1.850 1.00 83.31 90 THR A N 1
ATOM 754 C CA . THR A 1 90 ? 3.646 -3.116 -0.658 1.00 83.31 90 THR A CA 1
ATOM 755 C C . THR A 1 90 ? 2.323 -3.768 -1.023 1.00 83.31 90 THR A C 1
ATOM 757 O O . THR A 1 90 ? 1.529 -3.201 -1.770 1.00 83.31 90 THR A O 1
ATOM 760 N N . THR A 1 91 ? 2.059 -4.962 -0.504 1.00 79.38 91 THR A N 1
ATOM 761 C CA . THR A 1 91 ? 0.751 -5.598 -0.677 1.00 79.38 91 THR A CA 1
ATOM 762 C C . THR A 1 91 ? -0.330 -4.827 0.051 1.00 79.38 91 THR A C 1
ATOM 764 O O . THR A 1 91 ? -0.159 -4.422 1.203 1.00 79.38 91 THR A O 1
ATOM 767 N N . THR A 1 92 ? -1.462 -4.667 -0.616 1.00 77.38 92 THR A N 1
ATOM 768 C CA . THR A 1 92 ? -2.616 -3.974 -0.064 1.00 77.38 92 THR A CA 1
ATOM 769 C C . THR A 1 92 ? -3.896 -4.752 -0.325 1.00 77.38 92 THR A C 1
ATOM 771 O O . THR A 1 92 ? -3.988 -5.522 -1.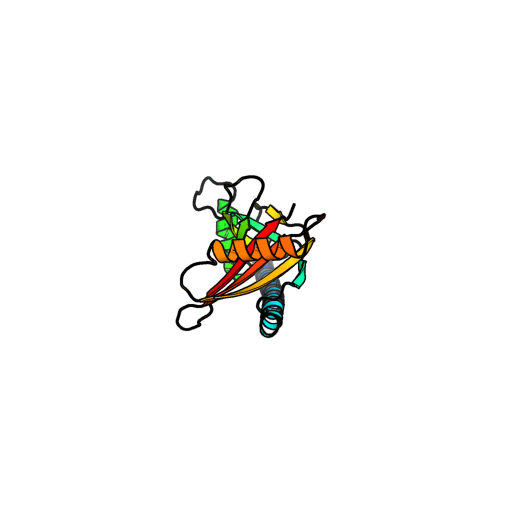282 1.00 77.38 92 THR A O 1
ATOM 774 N N . LEU A 1 93 ? -4.873 -4.530 0.538 1.00 71.94 93 LEU A N 1
ATOM 775 C CA . LEU A 1 93 ? -6.260 -4.909 0.383 1.00 71.94 93 LEU A CA 1
ATOM 776 C C . LEU A 1 93 ? -7.068 -3.617 0.342 1.00 71.94 93 LEU A C 1
ATOM 778 O O . LEU A 1 93 ? -7.089 -2.868 1.317 1.00 71.94 93 LEU A O 1
ATOM 782 N N . THR A 1 94 ? -7.734 -3.339 -0.769 1.00 65.81 94 THR A N 1
ATOM 783 C CA . THR A 1 94 ? -8.681 -2.225 -0.820 1.00 65.81 94 THR A CA 1
ATOM 784 C C . THR A 1 94 ? -10.081 -2.718 -0.532 1.00 65.81 94 THR A C 1
ATOM 786 O O . THR A 1 94 ? -10.512 -3.685 -1.148 1.00 65.81 94 THR A O 1
ATOM 789 N N . ILE A 1 95 ? -10.780 -2.011 0.344 1.00 56.12 95 ILE A N 1
ATOM 790 C CA . ILE A 1 95 ? -12.184 -2.192 0.675 1.00 56.12 95 ILE A CA 1
ATOM 791 C C . ILE A 1 95 ? -12.954 -1.100 -0.062 1.00 56.12 95 ILE A C 1
ATOM 793 O O . ILE A 1 95 ? -12.836 0.084 0.263 1.00 56.12 95 ILE A O 1
ATOM 797 N N . ASN A 1 96 ? -13.741 -1.490 -1.060 1.00 53.12 96 ASN A N 1
ATOM 798 C CA . ASN A 1 96 ? -14.703 -0.597 -1.697 1.00 53.12 96 ASN A CA 1
ATOM 799 C C . ASN A 1 96 ? -16.071 -0.764 -1.017 1.00 53.12 96 ASN A C 1
ATOM 801 O O . ASN A 1 96 ? -16.663 -1.833 -1.102 1.00 53.12 96 ASN A O 1
ATOM 805 N N . GLU A 1 97 ? -16.588 0.266 -0.341 1.00 42.66 97 GLU A N 1
ATOM 806 C CA . GLU A 1 97 ? -17.873 0.167 0.376 1.00 42.66 97 GLU A CA 1
ATOM 807 C C . GLU A 1 97 ? -19.111 0.353 -0.524 1.00 42.66 97 GLU A C 1
ATOM 809 O O . GLU A 1 97 ? -20.224 0.075 -0.088 1.00 42.66 97 GLU A O 1
ATOM 814 N N . LYS A 1 98 ? -18.949 0.757 -1.797 1.00 44.75 98 LYS A N 1
ATOM 815 C CA . LYS A 1 98 ? -20.082 0.949 -2.731 1.00 44.75 98 LYS A CA 1
ATOM 816 C C . LYS A 1 98 ? -20.578 -0.334 -3.381 1.00 44.75 98 LYS A C 1
ATOM 818 O O . LYS A 1 98 ? -21.753 -0.436 -3.712 1.00 44.75 98 LYS A O 1
ATOM 823 N N . ASN A 1 99 ? -19.687 -1.302 -3.555 1.00 37.94 99 ASN A N 1
ATOM 824 C CA . ASN A 1 99 ? -20.004 -2.621 -4.076 1.00 37.94 99 ASN A CA 1
ATOM 825 C C . ASN A 1 99 ? -19.455 -3.620 -3.064 1.00 37.94 99 ASN A C 1
ATOM 827 O O . ASN A 1 99 ? -18.243 -3.670 -2.880 1.00 37.94 99 ASN A O 1
ATOM 831 N N . HIS A 1 100 ? -20.314 -4.437 -2.453 1.00 37.53 100 HIS A N 1
ATOM 832 C CA . HIS A 1 100 ? -19.955 -5.537 -1.539 1.00 37.53 100 HIS A CA 1
ATOM 833 C C . HIS A 1 100 ? -19.005 -6.606 -2.147 1.00 37.53 100 HIS A C 1
ATOM 835 O O . HIS A 1 100 ? -18.866 -7.689 -1.591 1.00 37.53 100 HIS A O 1
ATOM 841 N N . GLU A 1 101 ? -18.372 -6.337 -3.290 1.00 36.75 101 GLU A N 1
ATOM 842 C CA . GLU A 1 101 ? -17.679 -7.306 -4.139 1.00 36.75 101 GLU A CA 1
ATOM 843 C C . GLU A 1 101 ? -16.174 -7.076 -4.300 1.00 36.75 101 GLU A C 1
ATOM 845 O O . GLU A 1 101 ? -15.528 -7.861 -4.988 1.00 36.75 101 GLU A O 1
ATOM 850 N N . LEU A 1 102 ? -15.565 -6.047 -3.706 1.00 40.88 102 LEU A N 1
ATOM 851 C CA . LEU A 1 102 ? -14.132 -5.818 -3.923 1.00 40.88 102 LEU A CA 1
ATOM 852 C C . LEU A 1 102 ? -13.371 -5.607 -2.621 1.00 40.88 102 LEU A C 1
ATOM 854 O O . LEU A 1 102 ? -12.968 -4.493 -2.297 1.00 40.88 102 LEU A O 1
ATOM 858 N N . ASP A 1 103 ? -13.098 -6.731 -1.963 1.00 53.34 103 ASP A N 1
ATOM 859 C CA . ASP A 1 103 ? -11.824 -6.994 -1.293 1.00 53.34 103 ASP A CA 1
ATOM 860 C C . ASP A 1 103 ? -10.747 -7.171 -2.383 1.00 53.34 103 ASP A C 1
ATOM 862 O O . ASP A 1 103 ? -10.345 -8.281 -2.736 1.00 53.34 103 ASP A O 1
ATOM 866 N N . CYS A 1 104 ? -10.327 -6.076 -3.026 1.00 55.19 104 CYS A N 1
ATOM 867 C CA . CYS A 1 104 ? -9.320 -6.175 -4.083 1.00 55.19 104 CYS A CA 1
ATOM 868 C C . CYS A 1 104 ? -7.931 -6.253 -3.449 1.00 55.19 104 CYS A C 1
ATOM 870 O O . CYS A 1 104 ? -7.402 -5.263 -2.938 1.00 55.19 104 CYS A O 1
ATOM 872 N N . TYR A 1 105 ? -7.313 -7.430 -3.519 1.00 74.12 105 TYR A N 1
ATOM 873 C CA . TYR A 1 105 ? -5.876 -7.559 -3.309 1.00 74.12 105 TYR A CA 1
ATOM 874 C C . TYR A 1 105 ? -5.132 -6.800 -4.412 1.00 74.12 105 TYR A C 1
ATOM 876 O O . TYR A 1 105 ? -5.544 -6.792 -5.574 1.00 74.12 105 TYR A O 1
ATOM 884 N N . GLY A 1 106 ? -4.029 -6.152 -4.062 1.00 82.25 106 GLY A N 1
ATOM 885 C CA . GLY A 1 106 ? -3.241 -5.374 -5.006 1.00 82.25 106 GLY A CA 1
ATOM 886 C C . GLY A 1 106 ? -1.842 -5.057 -4.503 1.00 82.25 106 GLY A C 1
ATOM 887 O O . GLY A 1 106 ? -1.430 -5.452 -3.410 1.00 82.25 106 GLY A O 1
ATOM 888 N N . LEU A 1 107 ? -1.109 -4.325 -5.331 1.00 86.62 107 LEU A N 1
ATOM 889 C CA . LEU A 1 107 ? 0.214 -3.797 -5.029 1.00 86.62 107 LEU A CA 1
ATOM 890 C C . LEU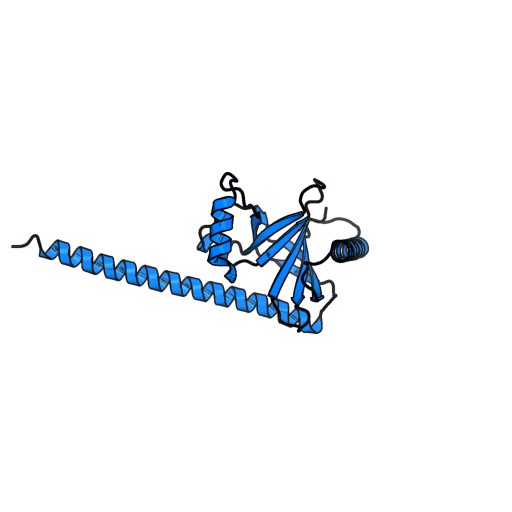 A 1 107 ? 0.134 -2.271 -5.005 1.00 86.62 107 LEU A C 1
ATOM 892 O O . LEU A 1 107 ? -0.282 -1.649 -5.978 1.00 86.62 107 LEU A O 1
ATOM 896 N N . LEU A 1 108 ? 0.529 -1.678 -3.885 1.00 86.81 108 LEU A N 1
ATOM 897 C CA . LEU A 1 108 ? 0.515 -0.242 -3.639 1.00 86.81 108 LEU A CA 1
ATOM 898 C C . LEU A 1 108 ? 1.942 0.294 -3.604 1.00 86.81 108 LEU A C 1
ATOM 900 O O . LEU A 1 108 ? 2.829 -0.305 -2.997 1.00 86.81 108 LEU A O 1
ATOM 904 N N . THR A 1 109 ? 2.166 1.446 -4.217 1.00 90.00 109 THR A N 1
ATOM 905 C CA . THR A 1 109 ? 3.436 2.170 -4.135 1.00 90.00 109 THR A CA 1
ATOM 906 C C . THR A 1 109 ? 3.190 3.670 -4.213 1.00 90.00 109 THR A C 1
ATOM 908 O O . THR A 1 109 ? 2.113 4.094 -4.620 1.00 90.00 109 THR A O 1
ATOM 911 N N . GLU A 1 110 ? 4.161 4.500 -3.841 1.00 90.62 110 GLU A N 1
ATOM 912 C CA . GLU A 1 110 ? 4.076 5.934 -4.145 1.00 90.62 110 GLU A CA 1
ATOM 913 C C . GLU A 1 110 ? 4.125 6.153 -5.648 1.00 90.62 110 GLU A C 1
ATOM 915 O O . GLU A 1 110 ? 4.922 5.526 -6.351 1.00 90.62 110 GLU A O 1
ATOM 920 N N . LYS A 1 111 ? 3.318 7.091 -6.145 1.00 93.25 111 LYS A N 1
ATOM 921 C CA . LYS A 1 111 ? 3.185 7.311 -7.584 1.00 93.25 111 LYS A CA 1
ATOM 922 C C . LYS A 1 111 ? 4.528 7.590 -8.261 1.00 93.25 111 LYS A C 1
ATOM 924 O O . LYS A 1 111 ? 4.786 7.047 -9.326 1.00 93.25 111 LYS A O 1
ATOM 929 N N . LYS A 1 112 ? 5.434 8.328 -7.612 1.00 94.62 112 LYS A N 1
ATOM 930 C CA . LYS A 1 112 ? 6.778 8.596 -8.156 1.00 94.62 112 LYS A CA 1
ATOM 931 C C . LYS A 1 112 ? 7.583 7.317 -8.454 1.00 94.62 112 LYS A C 1
ATOM 933 O O . LYS A 1 112 ? 8.359 7.297 -9.405 1.00 94.62 112 LYS A O 1
ATOM 938 N N . TYR A 1 113 ? 7.405 6.249 -7.668 1.00 94.62 113 TYR A N 1
ATOM 939 C CA . TYR A 1 113 ? 8.071 4.966 -7.909 1.00 94.62 113 TYR A CA 1
ATOM 940 C C . TYR A 1 113 ? 7.411 4.227 -9.079 1.00 94.62 113 TYR A C 1
ATOM 942 O O . TYR A 1 113 ? 8.115 3.697 -9.935 1.00 94.62 113 TYR A O 1
ATOM 950 N N . ALA A 1 114 ? 6.075 4.247 -9.162 1.00 94.62 114 ALA A N 1
ATOM 951 C CA . ALA A 1 114 ? 5.341 3.708 -10.310 1.00 94.62 114 ALA A CA 1
ATOM 952 C C . ALA A 1 114 ? 5.717 4.423 -11.621 1.00 94.62 114 ALA A C 1
ATOM 954 O O . ALA A 1 114 ? 5.968 3.759 -12.626 1.00 94.62 114 ALA A O 1
ATOM 955 N N . ASP A 1 115 ? 5.841 5.752 -11.590 1.00 95.56 115 ASP A N 1
ATOM 956 C CA . ASP A 1 115 ? 6.249 6.578 -12.730 1.00 95.56 115 ASP A CA 1
ATOM 957 C C . ASP A 1 115 ? 7.674 6.231 -13.190 1.00 95.56 115 ASP A C 1
ATOM 959 O O . ASP A 1 115 ? 7.917 6.039 -14.382 1.00 95.56 115 ASP A O 1
ATOM 963 N N . PHE A 1 116 ? 8.616 6.087 -12.248 1.00 94.75 116 PHE A N 1
ATOM 964 C CA . PHE A 1 116 ? 9.988 5.662 -12.547 1.00 94.75 116 PHE A CA 1
ATOM 965 C C . PHE A 1 116 ? 10.033 4.281 -13.219 1.00 94.75 116 PHE A C 1
ATOM 967 O O . PHE A 1 116 ? 10.778 4.075 -14.178 1.00 94.75 116 PHE A O 1
ATOM 974 N N . LEU A 1 117 ? 9.209 3.349 -12.737 1.00 94.25 117 LEU A N 1
ATOM 975 C CA . LEU A 1 117 ? 9.091 1.992 -13.271 1.00 94.25 117 LEU A CA 1
ATOM 976 C C . LEU A 1 117 ? 8.211 1.900 -14.526 1.00 94.25 117 LEU A C 1
ATOM 978 O O . LEU A 1 117 ? 8.118 0.822 -15.111 1.00 94.25 117 LEU A O 1
ATOM 982 N N . LYS A 1 118 ? 7.595 3.011 -14.951 1.00 95.00 118 LYS A N 1
ATOM 983 C CA . LYS A 1 118 ? 6.674 3.090 -16.094 1.00 95.00 118 LYS A CA 1
ATOM 984 C C . LYS A 1 118 ? 5.503 2.112 -15.970 1.00 95.00 118 LYS A C 1
ATOM 986 O O . LYS A 1 118 ? 5.164 1.403 -16.914 1.00 95.00 118 LYS A O 1
ATOM 991 N N . VAL A 1 119 ? 4.902 2.047 -14.786 1.00 94.62 119 VAL A N 1
ATOM 992 C CA . VAL A 1 119 ? 3.680 1.269 -14.562 1.00 94.62 119 VAL A CA 1
ATOM 993 C C . VAL A 1 119 ? 2.483 2.100 -15.019 1.00 94.62 119 VAL A C 1
ATOM 995 O O . VAL A 1 119 ? 2.191 3.142 -14.443 1.00 94.62 119 VAL A O 1
ATOM 998 N N . GLU A 1 120 ? 1.810 1.657 -16.080 1.00 88.56 120 GLU A N 1
ATOM 999 C CA . GLU A 1 120 ? 0.844 2.491 -16.811 1.00 88.56 120 GLU A CA 1
ATOM 1000 C C . GLU A 1 120 ? -0.619 2.283 -16.391 1.00 88.56 120 GLU A C 1
ATOM 1002 O O . GLU A 1 120 ? -1.445 3.172 -16.594 1.00 88.56 120 GLU A O 1
ATOM 1007 N N . ARG A 1 121 ? -0.974 1.119 -15.826 1.00 92.81 121 ARG A N 1
ATOM 1008 C CA . ARG A 1 121 ? -2.362 0.759 -15.489 1.00 92.81 121 ARG A CA 1
ATOM 1009 C C . ARG A 1 121 ? -2.528 0.544 -13.991 1.00 92.81 121 ARG A C 1
ATOM 1011 O O . ARG A 1 121 ? -1.859 -0.293 -13.390 1.00 92.81 121 ARG A O 1
ATOM 1018 N N . GLY A 1 122 ? -3.456 1.289 -13.405 1.00 89.00 122 GLY A N 1
ATOM 1019 C CA . GLY A 1 122 ? -3.770 1.242 -11.985 1.00 89.00 122 GLY A CA 1
ATOM 1020 C C . GLY A 1 122 ? -4.656 2.410 -11.568 1.00 89.00 122 GLY A C 1
ATOM 1021 O O . GLY A 1 122 ? -5.083 3.213 -12.398 1.00 89.00 122 GLY A O 1
ATOM 1022 N N . TYR A 1 123 ? -4.921 2.498 -10.272 1.00 87.19 123 TYR A N 1
ATOM 1023 C CA . TYR A 1 123 ? -5.708 3.564 -9.668 1.00 87.19 123 TYR A CA 1
ATOM 1024 C C . TYR A 1 123 ? -4.799 4.555 -8.948 1.00 87.19 123 TYR A C 1
ATOM 1026 O O . TYR A 1 123 ? -3.885 4.162 -8.221 1.00 87.19 123 TYR A O 1
ATOM 1034 N N . ILE A 1 124 ? -5.070 5.848 -9.127 1.00 86.44 124 ILE A N 1
ATOM 1035 C CA . ILE A 1 124 ? -4.381 6.910 -8.394 1.00 86.44 124 ILE A CA 1
ATOM 1036 C C . ILE A 1 124 ? -5.151 7.185 -7.109 1.00 86.44 124 ILE A C 1
ATOM 1038 O O . ILE A 1 124 ? -6.318 7.579 -7.136 1.00 86.44 124 ILE A O 1
ATOM 1042 N N . ILE A 1 125 ? -4.465 7.016 -5.988 1.00 80.56 125 ILE A N 1
ATOM 1043 C CA . ILE A 1 125 ? -4.939 7.420 -4.673 1.00 80.56 125 ILE A CA 1
ATOM 1044 C C . ILE A 1 125 ? -4.322 8.782 -4.391 1.00 80.56 125 ILE A C 1
ATOM 1046 O O . ILE A 1 125 ? -3.114 8.907 -4.188 1.00 80.56 125 ILE A O 1
ATOM 1050 N N . LYS A 1 126 ? -5.165 9.813 -4.415 1.00 81.12 126 LYS A N 1
ATOM 1051 C CA . LYS A 1 126 ? -4.725 11.191 -4.202 1.00 81.12 126 LYS A CA 1
ATOM 1052 C C . LYS A 1 126 ? -4.141 11.361 -2.805 1.00 81.12 126 LYS A C 1
ATOM 1054 O O . LYS A 1 126 ? -4.611 10.747 -1.848 1.00 81.12 126 LYS A O 1
ATOM 1059 N N . LYS A 1 127 ? -3.179 12.277 -2.706 1.00 84.44 127 LYS A N 1
ATOM 1060 C CA . LYS A 1 127 ? -2.708 12.820 -1.433 1.00 84.44 127 LYS A CA 1
ATOM 1061 C C . LYS A 1 127 ? -3.897 13.242 -0.571 1.00 84.44 127 LYS A 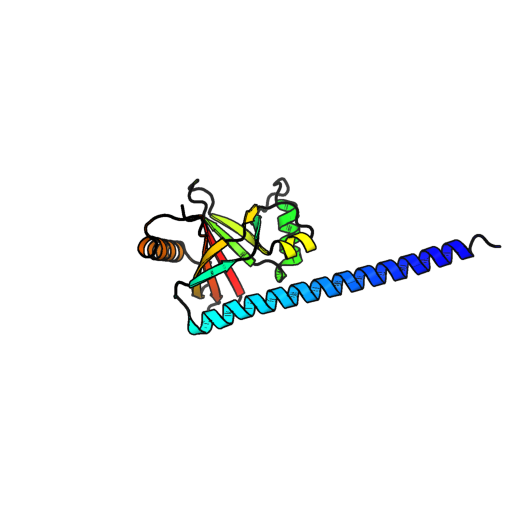C 1
ATOM 1063 O O . LYS A 1 127 ? -4.741 14.021 -1.013 1.00 84.44 127 LYS A O 1
ATOM 1068 N N . SER A 1 128 ? -3.941 12.736 0.651 1.00 76.62 128 SER A N 1
ATOM 1069 C CA . SER A 1 128 ? -5.004 13.029 1.607 1.00 76.62 128 SER A CA 1
ATOM 1070 C C . SER A 1 128 ? -4.511 12.846 3.043 1.00 76.62 128 SER A C 1
ATOM 1072 O O . SER A 1 128 ? -3.360 12.463 3.291 1.00 76.62 128 SER A O 1
ATOM 1074 N N . ILE A 1 129 ? -5.391 13.152 3.993 1.00 77.31 129 ILE A N 1
ATOM 1075 C CA . ILE A 1 129 ? -5.228 12.755 5.389 1.00 77.31 129 ILE A CA 1
ATOM 1076 C C . ILE A 1 129 ? -5.766 11.330 5.533 1.00 77.31 129 ILE A C 1
ATOM 1078 O O . ILE A 1 129 ? -6.813 10.984 4.980 1.00 77.31 129 ILE A O 1
ATOM 1082 N N . VAL A 1 130 ? -5.037 10.498 6.268 1.00 76.38 130 VAL A N 1
ATOM 1083 C CA . VAL A 1 130 ? -5.424 9.125 6.580 1.00 76.38 130 VAL A CA 1
ATOM 1084 C C . VAL A 1 130 ? -5.454 8.915 8.079 1.00 76.38 130 VAL A C 1
ATOM 1086 O O . VAL A 1 130 ? -4.603 9.425 8.812 1.00 76.38 130 VAL A O 1
ATOM 1089 N N . VAL A 1 131 ? -6.415 8.114 8.521 1.00 77.38 131 VAL A N 1
ATOM 1090 C CA . VAL A 1 131 ? -6.427 7.542 9.863 1.00 77.38 131 VAL A CA 1
ATOM 1091 C C . VAL A 1 131 ? -5.795 6.165 9.756 1.00 77.38 131 VAL A C 1
ATOM 1093 O O . VAL A 1 131 ? -6.246 5.312 8.998 1.00 77.38 131 VAL A O 1
ATOM 1096 N N . SER A 1 132 ? -4.733 5.939 10.510 1.00 78.50 132 SER A N 1
ATOM 1097 C CA . SER A 1 132 ? -3.955 4.711 10.466 1.00 78.50 132 SER A CA 1
ATOM 1098 C C . SER A 1 132 ? -3.893 4.042 11.828 1.00 78.50 132 SER A C 1
ATOM 1100 O O . SER A 1 132 ? -3.892 4.705 12.864 1.00 78.50 132 SER A O 1
ATOM 1102 N N . GLN A 1 133 ? -3.818 2.718 11.821 1.00 79.94 133 GLN A N 1
ATOM 1103 C CA . GLN A 1 133 ? -3.496 1.912 12.992 1.00 79.94 133 GLN A CA 1
ATOM 1104 C C . GLN A 1 133 ? -2.443 0.894 12.581 1.00 79.94 133 GLN A C 1
ATOM 1106 O O . GLN A 1 133 ? -2.578 0.264 11.530 1.00 79.94 133 GLN A O 1
ATOM 1111 N N . MET A 1 134 ? -1.406 0.712 13.399 1.00 78.69 134 MET A N 1
ATOM 1112 C CA . MET A 1 134 ? -0.476 -0.400 13.207 1.00 78.69 134 MET A CA 1
ATOM 1113 C C . MET A 1 134 ? -0.771 -1.518 14.199 1.00 78.69 134 MET A C 1
ATOM 1115 O O . MET A 1 134 ? -0.940 -1.263 15.392 1.00 78.69 134 MET A O 1
ATOM 1119 N N . ILE A 1 135 ? -0.804 -2.750 13.701 1.00 77.00 135 ILE A N 1
ATOM 1120 C CA . ILE A 1 135 ? -1.023 -3.956 14.497 1.00 77.00 135 ILE A CA 1
ATOM 1121 C C . ILE A 1 135 ? 0.009 -5.032 14.154 1.00 77.00 135 ILE A C 1
ATOM 1123 O O . ILE A 1 135 ? 0.570 -5.061 13.054 1.00 77.00 135 ILE A O 1
ATOM 1127 N N . ASP A 1 136 ? 0.208 -5.954 15.090 1.00 76.69 136 ASP A N 1
ATOM 1128 C CA . ASP A 1 136 ? 1.020 -7.149 14.882 1.00 76.69 136 ASP A CA 1
ATOM 1129 C C . ASP A 1 136 ? 0.126 -8.373 14.746 1.00 76.69 136 ASP A C 1
ATOM 1131 O O . ASP A 1 136 ? -0.720 -8.634 15.603 1.00 76.69 136 ASP A O 1
ATOM 1135 N N . VAL A 1 137 ? 0.341 -9.141 13.679 1.00 73.19 137 VAL A N 1
ATOM 1136 C CA . VAL A 1 137 ? -0.391 -10.380 13.415 1.00 73.19 137 VAL A CA 1
ATOM 1137 C C . VAL A 1 137 ? 0.606 -11.531 13.364 1.00 73.19 137 VAL A C 1
ATOM 1139 O O . VAL A 1 137 ? 1.582 -11.499 12.612 1.00 73.19 137 VAL A O 1
ATOM 1142 N N . VAL A 1 138 ? 0.365 -12.557 14.180 1.00 71.69 138 VAL A N 1
ATOM 1143 C CA . VAL A 1 138 ? 1.163 -13.789 14.203 1.00 71.69 138 VAL A CA 1
ATOM 1144 C C . VAL A 1 138 ? 0.365 -14.890 13.521 1.00 71.69 138 VAL A C 1
ATOM 1146 O O . VAL A 1 138 ? -0.736 -15.218 13.957 1.00 71.69 138 VAL A O 1
ATOM 1149 N N . GLY A 1 139 ? 0.914 -15.504 12.478 1.00 65.38 139 GLY A N 1
ATOM 1150 C CA . GLY A 1 139 ? 0.218 -16.576 11.778 1.00 65.38 139 GLY A CA 1
ATOM 1151 C C . GLY A 1 139 ? 0.761 -16.845 10.387 1.00 65.38 139 GLY A C 1
ATOM 1152 O O . GLY A 1 139 ? 1.839 -16.394 10.033 1.00 65.38 139 GLY A O 1
ATOM 1153 N N . LYS A 1 140 ? 0.016 -17.643 9.615 1.00 55.47 140 LYS A N 1
ATOM 1154 C CA . LYS A 1 140 ? 0.239 -17.824 8.170 1.00 55.47 140 LYS A CA 1
ATOM 1155 C C . LYS A 1 140 ? -0.761 -17.054 7.301 1.00 55.47 140 LYS A C 1
ATOM 1157 O O . LYS A 1 140 ? -0.558 -16.946 6.099 1.00 55.47 140 LYS A O 1
ATOM 1162 N N . ASN A 1 141 ? -1.818 -16.531 7.920 1.00 57.41 141 ASN A N 1
ATOM 1163 C CA . ASN A 1 141 ? -2.940 -15.906 7.237 1.00 57.41 141 ASN A CA 1
ATOM 1164 C C . ASN A 1 141 ? -2.847 -14.374 7.366 1.00 57.41 141 ASN A C 1
ATOM 1166 O O . ASN A 1 141 ? -2.368 -13.900 8.402 1.00 57.41 141 ASN A O 1
ATOM 1170 N N . PRO A 1 142 ? -3.293 -13.609 6.352 1.00 59.16 142 PRO A N 1
ATOM 1171 C CA . PRO A 1 142 ? -3.483 -12.160 6.452 1.00 59.16 142 PRO A CA 1
ATOM 1172 C C . PRO A 1 142 ? -4.373 -11.767 7.642 1.00 59.16 142 PRO A C 1
ATOM 1174 O O . PRO A 1 142 ? -4.984 -12.631 8.273 1.00 59.16 142 PRO A O 1
ATOM 1177 N N . ALA A 1 143 ? -4.468 -10.463 7.931 1.00 63.41 143 ALA A N 1
ATOM 1178 C CA . ALA A 1 143 ? -5.423 -9.964 8.921 1.00 63.41 143 ALA A CA 1
ATOM 1179 C C . ALA A 1 143 ? -6.831 -10.488 8.589 1.00 63.41 143 ALA A C 1
ATOM 1181 O O . ALA A 1 143 ? -7.304 -10.312 7.466 1.00 63.41 143 ALA A O 1
ATOM 1182 N N . ASP A 1 144 ? -7.459 -11.178 9.543 1.00 66.44 144 ASP A N 1
ATOM 1183 C CA . ASP A 1 144 ? -8.789 -11.748 9.342 1.00 66.44 144 ASP A CA 1
ATOM 1184 C C . ASP A 1 144 ? -9.876 -10.662 9.336 1.00 66.44 144 ASP A C 1
ATOM 1186 O O . ASP A 1 144 ? -9.672 -9.540 9.807 1.00 66.44 144 ASP A O 1
ATOM 1190 N N . GLU A 1 145 ? -11.055 -11.007 8.815 1.00 65.62 145 GLU A N 1
ATOM 1191 C CA . GLU A 1 145 ? -12.200 -10.096 8.705 1.00 65.62 145 GLU A CA 1
ATOM 1192 C C . GLU A 1 145 ? -12.608 -9.463 10.044 1.00 65.62 145 GLU A C 1
ATOM 1194 O O . GLU A 1 145 ? -13.075 -8.323 10.067 1.00 65.62 145 GLU A O 1
ATOM 1199 N N . ASN A 1 146 ? -12.409 -10.150 11.176 1.00 70.94 146 ASN A N 1
ATOM 1200 C CA . ASN A 1 146 ? -12.772 -9.614 12.487 1.00 70.94 146 ASN A CA 1
ATOM 1201 C C . ASN A 1 146 ? -11.837 -8.476 12.896 1.00 70.94 146 ASN A C 1
ATOM 1203 O O . ASN A 1 146 ? -12.298 -7.471 13.437 1.00 70.94 146 ASN A O 1
ATOM 1207 N N . ILE A 1 147 ? -10.538 -8.602 12.616 1.00 73.12 147 ILE A N 1
ATOM 1208 C CA . ILE A 1 147 ? -9.562 -7.528 12.828 1.00 73.12 147 ILE A CA 1
ATOM 1209 C C . ILE A 1 147 ? -9.953 -6.299 11.999 1.00 73.12 147 ILE A C 1
ATOM 1211 O O . ILE A 1 147 ? -9.996 -5.186 12.527 1.00 73.12 147 ILE A O 1
ATOM 1215 N N . VAL A 1 148 ? -10.295 -6.502 10.723 1.00 70.19 148 VAL A N 1
ATOM 1216 C CA . VAL A 1 148 ? -10.734 -5.423 9.825 1.00 70.19 148 VAL A CA 1
ATOM 1217 C C . VAL A 1 148 ? -12.000 -4.748 10.348 1.00 70.19 148 VAL A C 1
ATOM 1219 O O . VAL A 1 148 ? -12.065 -3.522 10.439 1.00 70.19 148 VAL A O 1
ATOM 1222 N N . LYS A 1 149 ? -13.001 -5.542 10.730 1.00 70.31 149 LYS A N 1
ATOM 1223 C CA . LYS A 1 149 ? -14.277 -5.054 11.256 1.00 70.31 149 LYS A CA 1
ATOM 1224 C C . LYS A 1 149 ? -14.091 -4.252 12.544 1.00 70.31 149 LYS A C 1
ATOM 1226 O O . LYS A 1 149 ? -14.623 -3.153 12.656 1.00 70.31 149 LYS A O 1
ATOM 1231 N N . ASN A 1 150 ? -13.275 -4.745 13.475 1.00 75.88 150 ASN A N 1
ATOM 1232 C CA . ASN A 1 150 ? -12.964 -4.041 14.720 1.00 75.88 150 ASN A CA 1
ATOM 1233 C C . ASN A 1 150 ? -12.272 -2.697 14.463 1.00 75.88 150 ASN A C 1
ATOM 1235 O O . ASN A 1 150 ? -12.564 -1.708 15.140 1.00 75.88 150 ASN A O 1
ATOM 1239 N N . PHE A 1 151 ? -11.368 -2.646 13.483 1.00 76.12 151 PHE A N 1
ATOM 1240 C CA . PHE A 1 151 ? -10.718 -1.404 13.080 1.00 76.12 151 PHE A CA 1
ATOM 1241 C C . PHE A 1 151 ? -11.740 -0.401 12.527 1.00 76.12 151 PHE A C 1
ATOM 1243 O O . PHE A 1 151 ? -11.790 0.734 13.010 1.00 76.12 151 PHE A O 1
ATOM 1250 N N . LYS A 1 152 ? -12.615 -0.837 11.607 1.00 72.38 152 LYS A N 1
ATOM 1251 C CA . LYS A 1 152 ? -13.710 -0.007 11.076 1.00 72.38 152 LYS A CA 1
ATOM 1252 C C . LYS A 1 152 ? -14.604 0.535 12.189 1.00 72.38 152 LYS A C 1
ATOM 1254 O O . LYS A 1 152 ? -14.778 1.745 12.286 1.00 72.38 152 LYS A O 1
ATOM 1259 N N . ASP A 1 153 ? -15.085 -0.331 13.081 1.00 75.00 153 ASP A N 1
ATOM 1260 C CA . ASP A 1 153 ? -15.946 0.058 14.202 1.00 75.00 153 ASP A CA 1
ATOM 1261 C C . ASP A 1 153 ? -15.265 1.091 15.115 1.00 75.00 153 ASP A C 1
ATOM 1263 O O . ASP A 1 153 ? -15.911 2.014 15.617 1.00 75.00 153 ASP A O 1
ATOM 1267 N N . THR A 1 154 ? -13.954 0.952 15.342 1.00 77.56 154 THR A N 1
ATOM 1268 C CA . THR A 1 154 ? -13.177 1.886 16.172 1.00 77.56 154 THR A CA 1
ATOM 1269 C C . THR A 1 154 ? -13.086 3.261 15.512 1.00 77.56 154 THR A C 1
ATOM 1271 O O . THR A 1 154 ? -13.296 4.277 16.181 1.00 77.56 154 THR A O 1
ATOM 1274 N N . ILE A 1 155 ? -12.825 3.303 14.203 1.00 75.38 155 ILE A N 1
ATOM 1275 C CA . ILE A 1 155 ? -12.813 4.548 13.434 1.00 75.38 155 ILE A CA 1
ATOM 1276 C C . ILE A 1 155 ? -14.204 5.180 13.457 1.00 75.38 155 ILE A C 1
ATOM 1278 O O . ILE A 1 155 ? -14.338 6.310 13.920 1.00 75.38 155 ILE A O 1
ATOM 1282 N N . SER A 1 156 ? -15.249 4.459 13.045 1.00 72.12 156 SER A N 1
ATOM 1283 C CA . SER A 1 156 ? -16.612 4.995 12.946 1.00 72.12 156 SER A CA 1
ATOM 1284 C C . SER A 1 156 ? -17.122 5.568 14.273 1.00 72.12 156 SER A C 1
ATOM 1286 O O . SER A 1 156 ? -17.805 6.591 14.280 1.00 72.12 156 SER A O 1
ATOM 1288 N N . LYS A 1 157 ? -16.745 4.973 15.416 1.00 74.19 157 LYS A N 1
ATOM 1289 C CA . LYS A 1 157 ? -17.057 5.517 16.751 1.00 74.19 157 LYS A CA 1
ATOM 1290 C C . LYS A 1 157 ? -16.341 6.836 17.041 1.00 74.19 157 LYS A C 1
ATOM 1292 O O . LYS A 1 157 ? -16.969 7.763 17.547 1.00 74.19 157 LYS A O 1
ATOM 1297 N N . LYS A 1 158 ? -15.038 6.926 16.754 1.00 74.19 158 LYS A N 1
ATOM 1298 C CA . LYS A 1 158 ? -14.219 8.114 17.060 1.00 74.19 158 LYS A CA 1
ATOM 1299 C C . LYS A 1 158 ? -14.534 9.296 16.136 1.00 74.19 158 LYS A C 1
ATOM 1301 O O . LYS A 1 158 ? -14.421 10.445 16.546 1.00 74.19 158 LYS A O 1
ATOM 1306 N N . TYR A 1 159 ? -14.966 9.005 14.916 1.00 69.00 159 TYR A N 1
ATOM 1307 C CA . TYR A 1 159 ? -14.988 9.939 13.793 1.00 69.00 159 TYR A CA 1
ATOM 1308 C C . TYR A 1 159 ? -16.410 10.197 13.237 1.00 69.00 159 TYR A C 1
ATOM 1310 O O . TYR A 1 159 ? -16.581 10.739 12.159 1.00 69.00 159 TYR A O 1
ATOM 1318 N N . SER A 1 160 ? -17.444 9.858 14.010 1.00 55.41 160 SER A N 1
ATOM 1319 C CA . SER A 1 160 ? -18.868 9.685 13.650 1.00 55.41 160 SER A CA 1
ATOM 1320 C C . SER A 1 160 ? -19.628 10.683 12.743 1.00 55.41 160 SER A C 1
ATOM 1322 O O . SER A 1 160 ? -20.775 10.372 12.417 1.00 55.41 160 SER A O 1
ATOM 1324 N N . ARG A 1 161 ? -19.106 11.848 12.325 1.00 52.78 161 ARG A N 1
ATOM 1325 C CA . ARG A 1 161 ? -19.847 12.800 11.466 1.00 52.78 161 ARG A CA 1
ATOM 1326 C C . ARG A 1 161 ? -18.928 13.605 10.538 1.00 52.78 161 ARG A C 1
ATOM 1328 O O . ARG A 1 161 ? -18.060 14.323 11.020 1.00 52.78 161 ARG A O 1
ATOM 1335 N N . SER A 1 162 ? -19.237 13.522 9.237 1.00 47.12 162 SER A N 1
ATOM 1336 C CA . SER A 1 162 ? -18.708 14.262 8.071 1.00 47.12 162 SER A CA 1
ATOM 1337 C C . SER A 1 162 ? -17.229 14.059 7.733 1.00 47.12 162 SER A C 1
ATOM 1339 O O . SER A 1 162 ? -16.368 14.613 8.412 1.00 47.12 162 SER A O 1
ATOM 1341 N N . PHE A 1 163 ? -16.947 13.362 6.623 1.00 52.75 163 PHE A N 1
ATOM 1342 C CA . PHE A 1 163 ? -15.610 13.342 6.028 1.00 52.75 163 PHE A CA 1
ATOM 1343 C C . PHE A 1 163 ? -15.547 13.907 4.619 1.00 52.75 163 PHE A C 1
ATOM 1345 O O . PHE A 1 163 ? -16.250 13.469 3.714 1.00 52.75 163 PHE A O 1
ATOM 1352 N N . ASP A 1 164 ? -14.577 14.803 4.441 1.00 45.53 164 ASP A N 1
ATOM 1353 C CA . ASP A 1 164 ? -13.828 14.924 3.200 1.00 45.53 164 ASP A CA 1
ATOM 1354 C C . ASP A 1 164 ? -12.808 13.770 3.155 1.00 45.53 164 ASP A C 1
ATOM 1356 O O . ASP A 1 164 ? -11.828 13.773 3.894 1.00 45.53 164 ASP A O 1
ATOM 1360 N N . THR A 1 165 ? -13.074 12.755 2.326 1.00 50.09 165 THR A N 1
ATOM 1361 C CA . THR A 1 165 ? -12.168 11.669 1.876 1.00 50.09 165 THR A CA 1
ATOM 1362 C C . THR A 1 165 ? -10.995 11.323 2.817 1.00 50.09 165 THR A C 1
ATOM 1364 O O . THR A 1 165 ? -9.830 11.586 2.501 1.00 50.09 165 THR A O 1
ATOM 1367 N N . ILE A 1 166 ? -11.279 10.696 3.962 1.00 53.69 166 ILE A N 1
ATOM 1368 C CA . ILE A 1 166 ? -10.238 10.071 4.793 1.00 53.69 166 ILE A CA 1
ATOM 1369 C C . ILE A 1 166 ? -10.068 8.618 4.360 1.00 53.69 166 ILE A C 1
ATOM 1371 O O . ILE A 1 166 ? -11.052 7.895 4.194 1.00 53.69 166 ILE A O 1
ATOM 1375 N N . TYR A 1 167 ? -8.816 8.175 4.221 1.00 56.84 167 TYR A N 1
ATOM 1376 C CA . TYR A 1 167 ? -8.529 6.748 4.079 1.00 56.84 167 TYR A CA 1
ATOM 1377 C C . TYR A 1 167 ? -8.194 6.126 5.430 1.00 56.84 167 TYR A C 1
ATOM 1379 O O . TYR A 1 167 ? -7.415 6.677 6.208 1.00 56.84 167 TYR A O 1
ATOM 1387 N N . ALA A 1 168 ? -8.776 4.966 5.703 1.00 59.28 168 ALA A N 1
ATOM 1388 C CA . ALA A 1 168 ? -8.404 4.125 6.826 1.00 59.28 168 ALA A CA 1
ATOM 1389 C C . ALA A 1 168 ? -7.269 3.190 6.392 1.00 59.28 168 ALA A C 1
ATOM 1391 O O . ALA A 1 168 ? -7.455 2.439 5.435 1.00 59.28 168 ALA A O 1
ATOM 1392 N N . VAL A 1 169 ? -6.116 3.236 7.073 1.00 65.44 169 VAL A N 1
ATOM 1393 C CA . VAL A 1 169 ? -4.954 2.378 6.786 1.00 65.44 169 VAL A CA 1
ATOM 1394 C C . VAL A 1 169 ? -4.632 1.474 7.973 1.00 65.44 169 VAL A C 1
ATOM 1396 O O . VAL A 1 169 ? -4.029 1.916 8.951 1.00 65.44 169 VAL A O 1
ATOM 1399 N N . LEU A 1 170 ? -4.988 0.190 7.884 1.00 64.25 170 LEU A N 1
ATOM 1400 C CA . LEU A 1 170 ? -4.495 -0.812 8.833 1.00 64.25 170 LEU A CA 1
ATOM 1401 C C . LEU A 1 170 ? -3.168 -1.357 8.321 1.00 64.25 170 LEU A C 1
ATOM 1403 O O . LEU A 1 170 ? -3.149 -2.077 7.325 1.00 64.25 170 LEU A O 1
ATOM 1407 N N . VAL A 1 171 ? -2.072 -1.038 9.003 1.00 67.75 171 VAL A N 1
ATOM 1408 C CA . VAL A 1 171 ? -0.763 -1.621 8.704 1.00 67.75 171 VAL A CA 1
ATOM 1409 C C . VAL A 1 171 ? -0.587 -2.848 9.584 1.00 67.75 171 VAL A C 1
ATOM 1411 O O . VAL A 1 171 ? -0.421 -2.728 10.795 1.00 67.75 171 VAL A O 1
ATOM 1414 N N . SER A 1 172 ? -0.622 -4.039 8.994 1.00 64.50 172 SER A N 1
ATOM 1415 C CA . SER A 1 172 ? -0.305 -5.267 9.724 1.00 64.50 172 SER A CA 1
ATOM 1416 C C . SER A 1 172 ? 1.125 -5.689 9.434 1.00 64.50 172 SER A C 1
ATOM 1418 O O . SER A 1 172 ? 1.515 -5.849 8.272 1.00 64.50 172 SER A O 1
ATOM 1420 N N . ARG A 1 173 ? 1.905 -5.891 10.497 1.00 69.25 173 ARG A N 1
ATOM 1421 C CA . ARG A 1 173 ? 3.188 -6.590 10.414 1.00 69.25 173 ARG A CA 1
ATOM 1422 C C . ARG A 1 173 ? 2.928 -8.069 10.619 1.00 69.25 173 ARG A C 1
ATOM 1424 O O . ARG A 1 173 ? 2.417 -8.477 11.663 1.00 69.25 173 ARG A O 1
ATOM 1431 N N . PHE A 1 174 ? 3.261 -8.853 9.605 1.00 69.06 174 PHE A N 1
ATOM 1432 C CA . PHE A 1 174 ? 3.051 -10.287 9.643 1.00 69.06 174 PHE A CA 1
ATOM 1433 C C . PHE A 1 174 ? 4.301 -11.014 10.129 1.00 69.06 174 PHE A C 1
ATOM 1435 O O . PHE A 1 174 ? 5.399 -10.833 9.586 1.00 69.06 174 PHE A O 1
ATOM 1442 N N . TYR A 1 175 ? 4.090 -11.883 11.113 1.00 68.50 175 TYR A N 1
ATOM 1443 C CA . TYR A 1 175 ? 5.107 -12.747 11.680 1.00 68.50 175 TYR A CA 1
ATOM 1444 C C . TYR A 1 175 ? 4.714 -14.217 11.563 1.00 68.50 175 TYR A C 1
ATOM 1446 O O . TYR A 1 175 ? 3.571 -14.576 11.852 1.00 68.50 175 TYR A O 1
ATOM 1454 N N . ASP A 1 176 ? 5.667 -15.091 11.232 1.00 66.81 176 ASP A N 1
ATOM 1455 C CA . ASP A 1 176 ? 5.447 -16.525 11.443 1.00 66.81 176 ASP A CA 1
ATOM 1456 C C . ASP A 1 176 ? 5.476 -16.882 12.940 1.00 66.81 176 ASP A C 1
ATOM 1458 O O . ASP A 1 176 ? 5.732 -16.052 13.817 1.00 66.81 176 ASP A O 1
ATOM 1462 N N . LYS A 1 177 ? 5.222 -18.159 13.249 1.00 72.44 177 LYS A N 1
ATOM 1463 C CA . LYS A 1 177 ? 5.235 -18.675 14.627 1.00 72.44 177 LYS A CA 1
ATOM 1464 C C . LYS A 1 177 ? 6.590 -18.509 15.331 1.00 72.44 177 LYS A C 1
ATOM 1466 O O . LYS A 1 177 ? 6.635 -18.564 16.555 1.00 72.44 177 LYS A O 1
ATOM 1471 N N . GLU A 1 178 ? 7.669 -18.290 14.583 1.00 75.19 178 GLU A N 1
ATOM 1472 C CA . GLU A 1 178 ? 9.018 -18.040 15.098 1.00 75.19 178 GLU A CA 1
ATOM 1473 C C . GLU A 1 178 ? 9.338 -16.541 15.203 1.00 75.19 178 GLU A C 1
ATOM 1475 O O . GLU A 1 178 ? 10.474 -16.166 15.489 1.00 75.19 178 GLU A O 1
ATOM 1480 N N . LYS A 1 179 ? 8.340 -15.672 15.002 1.00 67.06 179 LYS A N 1
ATOM 1481 C CA . LYS A 1 179 ? 8.467 -14.210 15.013 1.00 67.06 179 LYS A CA 1
ATOM 1482 C C . LYS A 1 179 ? 9.381 -13.655 13.916 1.00 67.06 179 LYS A C 1
ATOM 1484 O O . LYS A 1 179 ? 9.918 -12.556 14.063 1.00 67.06 179 LYS A O 1
ATOM 1489 N N . ARG A 1 180 ? 9.545 -14.363 12.796 1.00 66.44 180 ARG A N 1
ATOM 1490 C CA . ARG A 1 180 ? 10.240 -13.817 11.618 1.00 66.44 180 ARG A CA 1
ATOM 1491 C C . ARG A 1 180 ? 9.280 -12.931 10.837 1.00 66.44 180 ARG A C 1
ATOM 1493 O O . ARG A 1 180 ? 8.119 -13.292 10.691 1.00 66.44 180 ARG A O 1
ATOM 1500 N N . TYR A 1 181 ? 9.755 -11.784 10.364 1.00 61.47 181 TYR A N 1
ATOM 1501 C CA . TYR A 1 181 ? 8.956 -10.806 9.623 1.00 61.47 181 TYR A CA 1
ATOM 1502 C C . TYR A 1 181 ? 8.847 -11.192 8.142 1.00 61.47 181 TYR A C 1
ATOM 1504 O O . TYR A 1 181 ? 9.878 -11.461 7.526 1.00 61.47 181 TYR A O 1
ATOM 1512 N N . HIS A 1 182 ? 7.637 -11.184 7.567 1.00 55.44 182 HIS A N 1
ATOM 1513 C CA . HIS A 1 182 ? 7.453 -11.546 6.148 1.00 55.44 182 HIS A CA 1
ATOM 1514 C C . HIS A 1 182 ? 6.894 -10.428 5.272 1.00 55.44 182 HIS A C 1
ATOM 1516 O O . HIS A 1 182 ? 7.264 -10.370 4.103 1.00 55.44 182 HIS A O 1
ATOM 1522 N N . GLN A 1 183 ? 6.012 -9.554 5.778 1.00 56.38 183 GLN A N 1
ATOM 1523 C CA . GLN A 1 183 ? 5.364 -8.557 4.916 1.00 56.38 183 GLN A CA 1
ATOM 1524 C C . GLN A 1 183 ? 4.657 -7.418 5.667 1.00 56.38 183 GLN A C 1
ATOM 1526 O O . GLN A 1 183 ? 4.275 -7.560 6.833 1.00 56.38 183 GLN A O 1
ATOM 1531 N N . TYR A 1 184 ? 4.445 -6.305 4.951 1.00 60.25 184 TYR A N 1
ATOM 1532 C CA . TYR A 1 184 ? 3.478 -5.261 5.286 1.00 60.25 184 TYR A CA 1
ATOM 1533 C C . TYR A 1 184 ? 2.165 -5.517 4.557 1.00 60.25 184 TYR A C 1
ATOM 1535 O O . TYR A 1 184 ? 2.136 -5.653 3.334 1.00 60.25 184 TYR A O 1
ATOM 1543 N N . PHE A 1 185 ? 1.075 -5.514 5.304 1.00 59.19 185 PHE A N 1
ATOM 1544 C CA . PHE A 1 185 ? -0.268 -5.557 4.752 1.00 59.19 185 PHE A CA 1
ATOM 1545 C C . PHE A 1 185 ? -0.942 -4.222 5.032 1.00 59.19 185 PHE A C 1
ATOM 1547 O O . PHE A 1 185 ? -1.016 -3.822 6.192 1.00 59.19 185 PHE A O 1
ATOM 1554 N N . MET A 1 186 ? -1.378 -3.524 3.987 1.00 63.44 186 MET A N 1
ATOM 1555 C CA . MET A 1 186 ? -2.190 -2.317 4.123 1.00 63.44 186 MET A CA 1
ATOM 1556 C C . MET A 1 186 ? -3.640 -2.661 3.821 1.00 63.44 186 MET A C 1
ATOM 1558 O O . MET A 1 186 ? -3.920 -3.205 2.763 1.00 63.44 186 MET A O 1
ATOM 1562 N N . ILE A 1 187 ? -4.560 -2.348 4.724 1.00 58.78 187 ILE A N 1
ATOM 1563 C CA . ILE A 1 187 ? -5.983 -2.298 4.376 1.00 58.78 187 ILE A CA 1
ATOM 1564 C C . ILE A 1 187 ? -6.331 -0.859 4.095 1.00 58.78 187 ILE A C 1
ATOM 1566 O O . ILE A 1 187 ? -6.026 -0.014 4.922 1.00 58.78 187 ILE A O 1
ATOM 1570 N N . PHE A 1 188 ? -6.971 -0.602 2.968 1.00 57.41 188 PHE A N 1
ATOM 1571 C CA . PHE A 1 188 ? -7.355 0.719 2.513 1.00 57.41 188 PHE A CA 1
ATOM 1572 C C . PHE A 1 188 ? -8.875 0.790 2.400 1.00 57.41 188 PHE A C 1
ATOM 1574 O O . PHE A 1 188 ? -9.452 0.044 1.617 1.00 57.41 188 PHE A O 1
ATOM 1581 N N . ALA A 1 189 ? -9.531 1.678 3.141 1.00 55.09 189 ALA A N 1
ATOM 1582 C CA . ALA A 1 189 ? -10.953 1.969 2.948 1.00 55.09 189 ALA A CA 1
ATOM 1583 C C . ALA A 1 189 ? -11.153 3.475 2.798 1.00 55.09 189 ALA A C 1
ATOM 1585 O O . ALA A 1 189 ? -10.619 4.241 3.602 1.00 55.09 189 ALA A O 1
ATOM 1586 N N . GLN A 1 190 ? -11.908 3.896 1.784 1.00 54.03 190 GLN A N 1
ATOM 1587 C CA . GLN A 1 190 ? -12.427 5.259 1.720 1.00 54.03 190 GLN A CA 1
ATOM 1588 C C . GLN A 1 190 ? -13.617 5.344 2.673 1.00 54.03 190 GLN A C 1
ATOM 1590 O O . GLN A 1 190 ? -14.576 4.595 2.511 1.00 54.03 190 GLN A O 1
ATOM 1595 N N . LEU A 1 191 ? -13.529 6.217 3.672 1.00 51.72 191 LEU A N 1
ATOM 1596 C CA . LEU A 1 191 ? -14.639 6.484 4.580 1.00 51.72 191 LEU A CA 1
ATOM 1597 C C . LEU A 1 191 ? -15.552 7.518 3.911 1.00 51.72 191 LEU A C 1
ATOM 1599 O O . LEU A 1 191 ? -15.085 8.616 3.590 1.00 51.72 191 LEU A O 1
ATOM 1603 N N . GLU A 1 192 ? -16.811 7.150 3.667 1.00 47.41 192 GLU A N 1
ATOM 1604 C CA . GLU A 1 192 ? -17.875 8.053 3.192 1.00 47.41 192 GLU A CA 1
ATOM 1605 C C . GLU A 1 192 ? -18.834 8.429 4.327 1.00 47.41 192 GLU A C 1
ATOM 1607 O O . GLU A 1 192 ? -19.211 7.534 5.119 1.00 47.41 192 GLU A O 1
#

Radius of gyration: 21.38 Å; chains: 1; bounding box: 60×34×67 Å

pLDDT: mean 72.32, std 17.17, range [30.14, 95.75]

Sequence (192 aa):
MMVLFCHFLLNFQGTNAIFLLRSFSQIIHYQLLLEKATRDLGYLRHARNHLFELNETSIEEFFLVPYTTNPNNEFFSSMQTAFQNSQFFTTTLTINEKNHELDCYGLLTEKKYADFLKVERGYIIKKSIVVSQMIDVVGKNPADENIVKNFKDTISKKYSRSFDTIYAVLVSRFYDKEKRYHQYFMIFAQLE

Organism: NCBI:txid43305